Protein AF-0000000074026585 (afdb_homodimer)

Sequence (296 aa):
MNKEIPDIHDLLQDLSWYFGNQGFDGECCEDLSLVEYMTLKKAYDIQNITIQELGISLNITKSGISKIIDRLEKKLYVSRHQSSSDGRVCCVLPTEKGNNAILKISNRYSEYLQEILGAVDEESLQNIKDTLELLFKAIQDKGFIKSNMNKEIPDIHDLLQDLSWYFGNQGFDGECCEDLSLVEYMTLKKAYDIQNITIQELGISLNITKSGISKIIDRLEKKLYVSRHQSSSDGRVCCVLPTEKGNNAILKISNRYSEYLQEILGAVDEESLQNIKDTLELLFKAIQDKGFIKSN

Secondary structure (DSSP, 8-state):
--TTHHHHHHHHHHHHIIIIITTTSSGGGTT--HHHHHHHHHHHHSTT-BHHHHHHHHT--HHHHHHHHHHHHHTTSEEEEE-TTT-SEEEEEE-HHHHHHHHHHHHHHHHHHHHHHTTS-HHHHHHHHHHHHHHHHHHHHH-S----/--TTHHHHHHHHHHHHIIIIITTTSSGGGTT--HHHHHHHHHHHHSTT-BHHHHHHHHT--HHHHHHHHHHHHHTTSEEEEE-TTT-SEEEEEE-HHHHHHHHHHHHHHHHHHHHHHTTS-HHHHHHHHHHHHHHHHHHHHH-S----

Foldseek 3Di:
DPPCVVVVVVVVVVVCVVPQQVCQVDDLQPPDHRLLLLLLVVQVVDPFAFLVNSCQVVVHDSVGSVVSVVVCVVVQQWDFDQPPVPRHSTGIHGDPNNVVRNVSSVVVVVVVVCVVCVPPDPVVVVVVVVVVVVVVVVDVVVDDPDPD/DPPCVVVVVVVVVVVCVVPQQVCQVDPLQPPDHSLLLLLLVVQVVDPFAFLVNSCQVVVHDSVGSVVSVVVCVVVQQWDFDQDPVPRHSTGIHGDPNNVVRNVSSVVVVVVVVCVVCVVPDPVVVVVVVVVVVVVVVVDVVVDDPDPD

InterPro domains:
  IPR000835 MarR-type HTH domain [PF01047] (32-89)
  IPR000835 MarR-type HTH domain [PR00598] (49-65)
  IPR000835 MarR-type HTH domain [PR00598] (66-81)
  IPR000835 MarR-type HTH domain [PR00598] (85-101)
  IPR000835 MarR-type HTH domain [PR00598] (115-135)
  IPR000835 MarR-type HTH domain [PS50995] (1-137)
  IPR000835 MarR-type HTH domain [SM00347] (29-125)
  IPR036388 Winged helix-like DNA-binding domain superfamily [G3DSA:1.10.10.10] (10-146)
  IPR036390 Winged helix DNA-binding domain superfamily [SSF46785] (31-141)

Structure (mmCIF, N/CA/C/O backbone):
data_AF-0000000074026585-model_v1
#
loop_
_entity.id
_entity.type
_entity.pdbx_description
1 polymer 'Transcriptional regulator, MarR family'
#
loop_
_atom_site.group_PDB
_atom_site.id
_atom_site.type_symbol
_atom_site.label_atom_id
_atom_site.label_alt_id
_atom_site.label_comp_id
_atom_site.label_asym_id
_atom_site.lab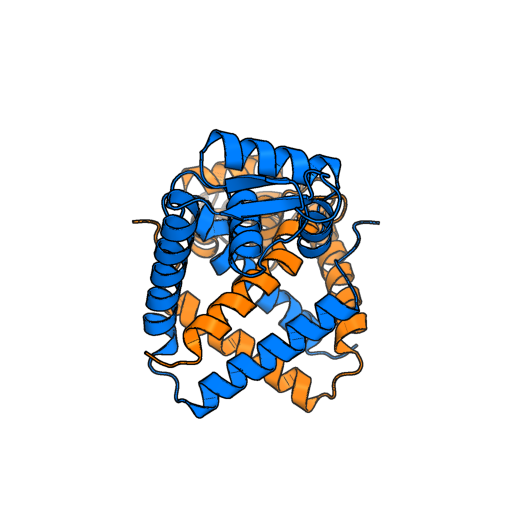el_entity_id
_atom_site.label_seq_id
_atom_site.pdbx_PDB_ins_code
_atom_site.Cartn_x
_atom_site.Cartn_y
_atom_site.Cartn_z
_atom_site.occupancy
_atom_site.B_iso_or_equiv
_atom_site.auth_seq_id
_atom_site.auth_comp_id
_atom_site.auth_asym_id
_atom_site.auth_atom_id
_atom_site.pdbx_PDB_model_num
ATOM 1 N N . MET A 1 1 ? -19.953 15.25 -5.188 1 57.69 1 MET A N 1
ATOM 2 C CA . MET A 1 1 ? -18.859 14.367 -4.785 1 57.69 1 MET A CA 1
ATOM 3 C C . MET A 1 1 ? -19.188 13.648 -3.48 1 57.69 1 MET A C 1
ATOM 5 O O . MET A 1 1 ? -19.703 14.266 -2.539 1 57.69 1 MET A O 1
ATOM 9 N N . ASN A 1 2 ? -19.328 12.344 -3.578 1 72.31 2 ASN A N 1
ATOM 10 C CA . ASN A 1 2 ? -19.719 11.586 -2.389 1 72.31 2 ASN A CA 1
ATOM 11 C C . ASN A 1 2 ? -18.766 11.875 -1.222 1 72.31 2 ASN A C 1
ATOM 13 O O . ASN A 1 2 ? -17.547 11.828 -1.38 1 72.31 2 ASN A O 1
ATOM 17 N N . LYS A 1 3 ? -19.344 12.422 -0.207 1 77.5 3 LYS A N 1
ATOM 18 C CA . LYS A 1 3 ? -18.641 12.961 0.957 1 77.5 3 LYS A CA 1
ATOM 19 C C . LYS A 1 3 ? -17.734 11.906 1.591 1 77.5 3 LYS A C 1
ATOM 21 O O . LYS A 1 3 ? -16.828 12.242 2.359 1 77.5 3 LYS A O 1
ATOM 26 N N . GLU A 1 4 ? -17.984 10.68 1.22 1 84.5 4 GLU A N 1
ATOM 27 C CA . GLU A 1 4 ? -17.234 9.602 1.862 1 84.5 4 GLU A CA 1
ATOM 28 C C . GLU A 1 4 ? -15.938 9.305 1.109 1 84.5 4 GLU A C 1
ATOM 30 O O . GLU A 1 4 ? -15.047 8.641 1.64 1 84.5 4 GLU A O 1
ATOM 35 N N . ILE A 1 5 ? -15.867 9.883 -0.024 1 85.5 5 ILE A N 1
ATOM 36 C CA . ILE A 1 5 ? -14.805 9.477 -0.93 1 85.5 5 ILE A CA 1
ATOM 37 C C . ILE A 1 5 ? -13.453 9.938 -0.378 1 85.5 5 ILE A C 1
ATOM 39 O O . ILE A 1 5 ? -12.5 9.156 -0.315 1 85.5 5 ILE A O 1
ATOM 43 N N . PRO A 1 6 ? -13.398 11.203 0.136 1 82.31 6 PRO A N 1
ATOM 44 C CA . PRO A 1 6 ? -12.102 11.617 0.691 1 82.31 6 PRO A CA 1
ATOM 45 C C . PRO A 1 6 ? -11.695 10.789 1.905 1 82.31 6 PRO A C 1
ATOM 47 O O . PRO A 1 6 ? -10.508 10.484 2.078 1 82.31 6 PRO A O 1
ATOM 50 N N . ASP A 1 7 ? -12.594 10.43 2.625 1 85.75 7 ASP A N 1
ATOM 51 C CA . ASP A 1 7 ? -12.305 9.594 3.789 1 85.75 7 ASP A CA 1
ATOM 52 C C . ASP A 1 7 ? -11.828 8.203 3.365 1 85.75 7 ASP A C 1
ATOM 54 O O . ASP A 1 7 ? -10.906 7.652 3.965 1 85.75 7 ASP A O 1
ATOM 58 N N . ILE A 1 8 ? -12.492 7.668 2.375 1 85.69 8 ILE A N 1
ATOM 59 C CA . ILE A 1 8 ? -12.117 6.359 1.855 1 85.69 8 ILE A CA 1
ATOM 60 C C . ILE A 1 8 ? -10.695 6.406 1.298 1 85.69 8 ILE A C 1
ATOM 62 O O . ILE A 1 8 ? -9.891 5.508 1.552 1 85.69 8 ILE A O 1
ATOM 66 N N . HIS A 1 9 ? -10.438 7.461 0.651 1 82.31 9 HIS A N 1
ATOM 67 C CA . HIS A 1 9 ? -9.102 7.648 0.11 1 82.31 9 HIS A CA 1
ATOM 68 C C . HIS A 1 9 ? -8.055 7.68 1.221 1 82.31 9 HIS A C 1
ATOM 70 O O . HIS A 1 9 ? -7.031 6.996 1.136 1 82.31 9 HIS A O 1
ATOM 76 N N . ASP A 1 10 ? -8.367 8.445 2.242 1 84.31 10 ASP A N 1
ATOM 77 C CA . ASP A 1 10 ? -7.43 8.578 3.354 1 84.31 10 ASP A CA 1
ATOM 78 C C . ASP A 1 10 ? -7.191 7.234 4.039 1 84.31 10 ASP A C 1
ATOM 80 O O . ASP A 1 10 ? -6.055 6.887 4.367 1 84.31 10 ASP A O 1
ATOM 84 N N . LEU A 1 11 ? -8.211 6.492 4.172 1 84.12 11 LEU A N 1
ATOM 85 C CA . LEU A 1 11 ? -8.125 5.191 4.824 1 84.12 11 LEU A CA 1
ATOM 86 C C . LEU A 1 11 ? -7.336 4.203 3.969 1 84.12 11 LEU A C 1
ATOM 88 O O . LEU A 1 11 ? -6.531 3.43 4.488 1 84.12 11 LEU A O 1
ATOM 92 N N . LEU A 1 12 ? -7.559 4.234 2.727 1 83.62 12 LEU A N 1
ATOM 93 C CA . LEU A 1 12 ? -6.828 3.363 1.813 1 83.62 12 LEU A CA 1
ATOM 94 C C . LEU A 1 12 ? -5.34 3.691 1.825 1 83.62 12 LEU A C 1
ATOM 96 O O . LEU A 1 12 ? -4.5 2.787 1.821 1 83.62 12 LEU A O 1
ATOM 100 N N . GLN A 1 13 ? -5.027 4.906 1.84 1 81.94 13 GLN A N 1
ATOM 101 C CA . GLN A 1 13 ? -3.633 5.328 1.884 1 81.94 13 GLN A CA 1
ATOM 102 C C . GLN A 1 13 ? -2.961 4.879 3.178 1 81.94 13 GLN A C 1
ATOM 104 O O . GLN A 1 13 ? -1.843 4.359 3.158 1 81.94 13 GLN A O 1
ATOM 109 N N . ASP A 1 14 ? -3.668 5.105 4.266 1 82.31 14 ASP A N 1
ATOM 110 C CA . ASP A 1 14 ? -3.137 4.699 5.566 1 82.31 14 ASP A CA 1
ATOM 111 C C . ASP A 1 14 ? -2.928 3.188 5.625 1 82.31 14 ASP A C 1
ATOM 113 O O . ASP A 1 14 ? -1.877 2.717 6.066 1 82.31 14 ASP A O 1
ATOM 117 N N . LEU A 1 15 ? -3.914 2.445 5.137 1 81.81 15 LEU A N 1
ATOM 118 C CA . LEU A 1 15 ? -3.822 0.99 5.141 1 81.81 15 LEU A CA 1
ATOM 119 C C . LEU A 1 15 ? -2.689 0.513 4.238 1 81.81 15 LEU A C 1
ATOM 121 O O . LEU A 1 15 ? -1.952 -0.409 4.59 1 81.81 15 LEU A O 1
ATOM 125 N N . SER A 1 16 ? -2.58 1.139 3.078 1 80.06 16 SER A N 1
ATOM 126 C CA . SER A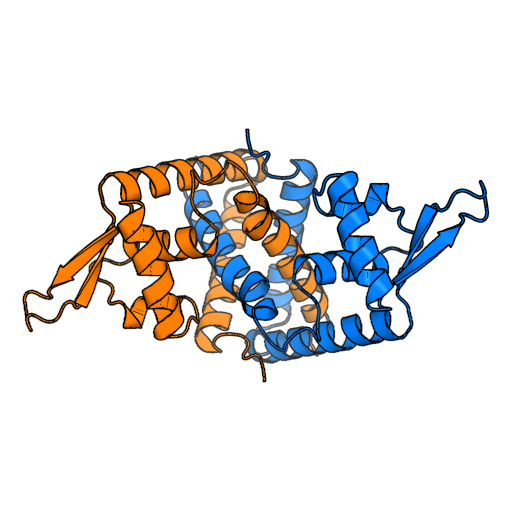 1 16 ? -1.518 0.779 2.145 1 80.06 16 SER A CA 1
ATOM 127 C C . SER A 1 16 ? -0.141 1.006 2.76 1 80.06 16 SER A C 1
ATOM 129 O O . SER A 1 16 ? 0.782 0.219 2.535 1 80.06 16 SER A O 1
ATOM 131 N N . TRP A 1 17 ? -0.007 2.051 3.453 1 78.44 17 TRP A N 1
ATOM 132 C CA . TRP A 1 17 ? 1.251 2.35 4.129 1 78.44 17 TRP A CA 1
ATOM 133 C C . TRP A 1 17 ? 1.579 1.28 5.164 1 78.44 17 TRP A C 1
ATOM 135 O O . TRP A 1 17 ? 2.697 0.76 5.195 1 78.44 17 TRP A O 1
ATOM 145 N N . TYR A 1 18 ? 0.658 0.861 5.883 1 73.88 18 TYR A N 1
ATOM 146 C CA . TYR A 1 18 ? 0.875 -0.086 6.969 1 73.88 18 TYR A CA 1
ATOM 147 C C . TYR A 1 18 ? 1.135 -1.487 6.43 1 73.88 18 TYR A C 1
ATOM 149 O O . TYR A 1 18 ? 1.942 -2.234 6.984 1 73.88 18 TYR A O 1
ATOM 157 N N . PHE A 1 19 ? 0.477 -1.902 5.414 1 67.44 19 PHE A N 1
ATOM 158 C CA . PHE A 1 19 ? 0.567 -3.262 4.898 1 67.44 19 PHE A CA 1
ATOM 159 C C . PHE A 1 19 ? 1.616 -3.355 3.797 1 67.44 19 PHE A C 1
ATOM 161 O O . PHE A 1 19 ? 2.203 -4.418 3.578 1 67.44 19 PHE A O 1
ATOM 168 N N . GLY A 1 20 ? 1.751 -2.385 3.061 1 61.81 20 GLY A N 1
ATOM 169 C CA . GLY A 1 20 ? 2.572 -2.486 1.864 1 61.81 20 GLY A CA 1
ATOM 170 C C . GLY A 1 20 ? 4.02 -2.1 2.1 1 61.81 20 GLY A C 1
ATOM 171 O O . GLY A 1 20 ? 4.93 -2.889 1.838 1 61.81 20 GLY A O 1
ATOM 172 N N . ASN A 1 21 ? 4.23 -0.988 2.434 1 60.16 21 ASN A N 1
ATOM 173 C CA . ASN A 1 21 ? 5.566 -0.401 2.4 1 60.16 21 ASN A CA 1
ATOM 174 C C . ASN A 1 21 ? 6.391 -0.812 3.615 1 60.16 21 ASN A C 1
ATOM 176 O O . ASN A 1 21 ? 7.574 -1.135 3.488 1 60.16 21 ASN A O 1
ATOM 180 N N . GLN A 1 22 ? 5.75 -0.843 4.699 1 57.5 22 GLN A N 1
ATOM 181 C CA . GLN A 1 22 ? 6.492 -1.04 5.938 1 57.5 22 GLN A CA 1
ATOM 182 C C . GLN A 1 22 ? 6.902 -2.502 6.109 1 57.5 22 GLN A C 1
ATOM 184 O O . GLN A 1 22 ? 7.906 -2.799 6.754 1 57.5 22 GLN A O 1
ATOM 189 N N . GLY A 1 23 ? 6.035 -3.279 5.598 1 53.88 23 GLY A N 1
ATOM 190 C CA . GLY A 1 23 ? 6.359 -4.691 5.738 1 53.88 23 GLY A CA 1
ATOM 191 C C . GLY A 1 23 ? 7.559 -5.113 4.906 1 53.88 23 GLY A C 1
ATOM 192 O O . GLY A 1 23 ? 8.117 -6.188 5.117 1 53.88 23 GLY A O 1
ATOM 193 N N . PHE A 1 24 ? 7.91 -4.246 3.975 1 53.75 24 PHE A N 1
ATOM 194 C CA . PHE A 1 24 ? 9.023 -4.633 3.111 1 53.75 24 PHE A CA 1
ATOM 195 C C . PHE A 1 24 ? 10.266 -3.805 3.424 1 53.75 24 PHE A C 1
ATOM 197 O O . PHE A 1 24 ? 11.312 -3.994 2.807 1 53.75 24 PHE A O 1
ATOM 204 N N . ASP A 1 25 ? 10.055 -2.793 4.242 1 48.47 25 ASP A N 1
ATOM 205 C CA . ASP A 1 25 ? 11.195 -1.994 4.672 1 48.47 25 ASP A CA 1
ATOM 206 C C . ASP A 1 25 ? 12.039 -2.744 5.703 1 48.47 25 ASP A C 1
ATOM 208 O O . ASP A 1 25 ? 13 -2.197 6.246 1 48.47 25 ASP A O 1
ATOM 212 N N . GLY A 1 26 ? 11.898 -4.027 5.641 1 43.25 26 GLY A N 1
ATOM 213 C CA . GLY A 1 26 ? 12.68 -4.855 6.543 1 43.25 26 GLY A CA 1
ATOM 214 C C . GLY A 1 26 ? 12.672 -6.324 6.164 1 43.25 26 GLY A C 1
ATOM 215 O O . GLY A 1 26 ? 12.305 -6.68 5.043 1 43.25 26 GLY A O 1
ATOM 216 N N . GLU A 1 27 ? 13.125 -7.16 7.309 1 45.03 27 GLU A N 1
ATOM 217 C CA . GLU A 1 27 ? 13.344 -8.602 7.328 1 45.03 27 GLU A CA 1
ATOM 218 C C . GLU A 1 27 ? 12.094 -9.359 6.887 1 45.03 27 GLU A C 1
ATOM 220 O O . GLU A 1 27 ? 12.062 -10.594 6.918 1 45.03 27 GLU A O 1
ATOM 225 N N . CYS A 1 28 ? 11.086 -8.727 6.711 1 48.31 28 CYS A N 1
ATOM 226 C CA . CYS A 1 28 ? 9.906 -9.562 6.551 1 48.31 28 CYS A CA 1
ATOM 227 C C . CYS A 1 28 ? 10.031 -10.453 5.32 1 48.31 28 CYS A C 1
ATOM 229 O O . CYS A 1 28 ? 9.523 -11.578 5.301 1 48.31 28 CYS A O 1
ATOM 231 N N . CYS A 1 29 ? 10.828 -9.938 4.387 1 60.44 29 CYS A N 1
ATOM 232 C CA . CYS A 1 29 ? 10.547 -10.656 3.148 1 60.44 29 CYS A CA 1
ATOM 233 C C . CYS A 1 29 ? 11.836 -11.172 2.516 1 60.44 29 CYS A C 1
ATOM 235 O O . CYS A 1 29 ? 12.062 -10.992 1.316 1 60.44 29 CYS A O 1
ATOM 237 N N . GLU A 1 30 ? 12.586 -11.797 3.449 1 69.62 30 GLU A N 1
ATOM 238 C CA . GLU A 1 30 ? 13.82 -12.375 2.932 1 69.62 30 GLU A CA 1
ATOM 239 C C . GLU A 1 30 ? 14.703 -11.305 2.295 1 69.62 30 GLU A C 1
ATOM 241 O O . GLU A 1 30 ? 15.078 -10.328 2.949 1 69.62 30 GLU A O 1
ATOM 246 N N . ASP A 1 31 ? 15.117 -11.422 1.21 1 83.12 31 ASP A N 1
ATOM 247 C CA . ASP A 1 31 ? 15.938 -10.453 0.487 1 83.12 31 ASP A CA 1
ATOM 248 C C . ASP A 1 31 ? 15.156 -9.844 -0.681 1 83.12 31 ASP A C 1
ATOM 250 O O . ASP A 1 31 ? 15.758 -9.43 -1.677 1 83.12 31 ASP A O 1
ATOM 254 N N . LEU A 1 32 ? 13.828 -9.82 -0.472 1 87.44 32 LEU A N 1
ATOM 255 C CA . LEU A 1 32 ? 12.969 -9.32 -1.543 1 87.44 32 LEU A CA 1
ATOM 256 C C . LEU A 1 32 ? 12.5 -7.898 -1.244 1 87.44 32 LEU A C 1
ATOM 258 O O . LEU A 1 32 ? 12.117 -7.594 -0.112 1 87.44 32 LEU A O 1
ATOM 262 N N . SER A 1 33 ? 12.562 -7.039 -2.264 1 81.69 33 SER A N 1
ATOM 263 C CA . SER A 1 33 ? 11.844 -5.773 -2.195 1 81.69 33 SER A CA 1
ATOM 264 C C . SER A 1 33 ? 10.352 -5.969 -2.432 1 81.69 33 SER A C 1
ATOM 266 O O . SER A 1 33 ? 9.922 -7.047 -2.85 1 81.69 33 SER A O 1
ATOM 268 N N . LEU A 1 34 ? 9.594 -4.953 -2.197 1 81.81 34 LEU A N 1
ATOM 269 C CA . LEU A 1 34 ? 8.148 -5.066 -2.355 1 81.81 34 LEU A CA 1
ATOM 270 C C . LEU A 1 34 ? 7.781 -5.441 -3.789 1 81.81 34 LEU A C 1
ATOM 272 O O . LEU A 1 34 ? 6.934 -6.305 -4.012 1 81.81 34 LEU A O 1
ATOM 276 N N . VAL A 1 35 ? 8.414 -4.754 -4.762 1 84.56 35 VAL A N 1
ATOM 277 C CA . VAL A 1 35 ? 8.086 -4.996 -6.164 1 84.56 35 VAL A CA 1
ATOM 278 C C . VAL A 1 35 ? 8.492 -6.418 -6.551 1 84.56 35 VAL A C 1
ATOM 280 O O . VAL A 1 35 ? 7.805 -7.07 -7.344 1 84.56 35 VAL A O 1
ATOM 283 N N . GLU A 1 36 ? 9.586 -6.82 -6.051 1 89.5 36 GLU A N 1
ATOM 284 C CA . GLU A 1 36 ? 10.016 -8.195 -6.285 1 89.5 36 GLU A CA 1
ATOM 285 C C . GLU A 1 36 ? 9.031 -9.188 -5.676 1 89.5 36 GLU A C 1
ATOM 287 O O . GLU A 1 36 ? 8.672 -10.188 -6.305 1 89.5 36 GLU A O 1
ATOM 292 N N . TYR A 1 37 ? 8.609 -8.898 -4.512 1 88.75 37 TYR A N 1
ATOM 293 C CA . TYR A 1 37 ? 7.648 -9.766 -3.844 1 88.75 37 TYR A CA 1
ATOM 294 C C . TYR A 1 37 ? 6.328 -9.805 -4.609 1 88.75 37 TYR A C 1
ATOM 296 O O . TYR A 1 37 ? 5.766 -10.883 -4.832 1 88.75 37 TYR A O 1
ATOM 304 N N . MET A 1 38 ? 5.836 -8.688 -4.965 1 89 38 MET A N 1
ATOM 305 C CA . MET A 1 38 ? 4.57 -8.633 -5.688 1 89 38 MET A CA 1
ATOM 306 C C . MET A 1 38 ? 4.668 -9.383 -7.012 1 89 38 MET A C 1
ATOM 308 O O . MET A 1 38 ? 3.713 -10.047 -7.422 1 89 38 MET A O 1
ATOM 312 N N . THR A 1 39 ? 5.797 -9.234 -7.664 1 92.44 39 THR A N 1
ATOM 313 C CA . THR A 1 39 ? 6.023 -9.953 -8.914 1 92.44 39 THR A CA 1
ATOM 314 C C . THR A 1 39 ? 6.027 -11.461 -8.672 1 92.44 39 THR A C 1
ATOM 316 O O . THR A 1 39 ? 5.367 -12.211 -9.398 1 92.44 39 THR A O 1
ATOM 319 N N . LEU A 1 40 ? 6.727 -11.859 -7.691 1 94.06 40 LEU A N 1
ATOM 320 C CA . LEU A 1 40 ? 6.801 -13.266 -7.328 1 94.06 40 LEU A CA 1
ATOM 321 C C . LEU A 1 40 ? 5.422 -13.812 -6.969 1 94.06 40 LEU A C 1
ATOM 323 O O . LEU A 1 40 ? 5.059 -14.914 -7.375 1 94.06 40 LEU A O 1
ATOM 327 N N . LYS A 1 41 ? 4.738 -13.078 -6.242 1 92.12 41 LYS A N 1
ATOM 328 C CA . LYS A 1 41 ? 3.4 -13.477 -5.816 1 92.12 41 LYS A CA 1
ATOM 329 C C . LYS A 1 41 ? 2.479 -13.68 -7.016 1 92.12 41 LYS A C 1
ATOM 331 O O . LYS A 1 41 ? 1.705 -14.633 -7.059 1 92.12 41 LYS A O 1
ATOM 336 N N . LYS A 1 42 ? 2.555 -12.758 -7.938 1 93.19 42 LYS A N 1
ATOM 337 C CA . LYS A 1 42 ? 1.736 -12.891 -9.141 1 93.19 42 LYS A CA 1
ATOM 338 C C . LYS A 1 42 ? 2.1 -14.156 -9.914 1 93.19 42 LYS A C 1
ATOM 340 O O . LYS A 1 42 ? 1.22 -14.875 -10.391 1 93.19 42 LYS A O 1
ATOM 345 N N . ALA A 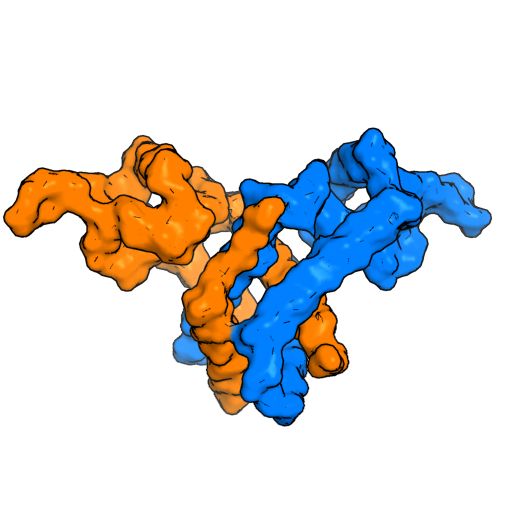1 43 ? 3.359 -14.375 -10 1 95 43 ALA A N 1
ATOM 346 C CA . ALA A 1 43 ? 3.828 -15.578 -10.672 1 95 43 ALA A CA 1
ATOM 347 C C . ALA A 1 43 ? 3.352 -16.828 -9.945 1 95 43 ALA A C 1
ATOM 349 O O . ALA A 1 43 ? 3.084 -17.859 -10.578 1 95 43 ALA A O 1
ATOM 350 N N . TYR A 1 44 ? 3.32 -16.719 -8.648 1 94.12 44 TYR A N 1
ATOM 351 C CA . TYR A 1 44 ? 2.857 -17.828 -7.805 1 94.12 44 TYR A CA 1
ATOM 352 C C . TYR A 1 44 ? 1.36 -18.047 -7.98 1 94.12 44 TYR A C 1
ATOM 354 O O . TYR A 1 44 ? 0.911 -19.203 -8.094 1 94.12 44 TYR A O 1
ATOM 362 N N . ASP A 1 45 ? 0.602 -17.062 -8.102 1 92.19 45 ASP A N 1
ATOM 363 C CA . ASP A 1 45 ? -0.856 -17.109 -8.125 1 92.19 45 ASP A CA 1
ATOM 364 C C . ASP A 1 45 ? -1.363 -17.547 -9.5 1 92.19 45 ASP A C 1
ATOM 366 O O . ASP A 1 45 ? -2.422 -18.172 -9.609 1 92.19 45 ASP A O 1
ATOM 370 N N . ILE A 1 46 ? -0.629 -17.141 -10.523 1 89.69 46 ILE A N 1
ATOM 371 C CA . ILE A 1 46 ? -1.075 -17.391 -11.891 1 89.69 46 ILE A CA 1
ATOM 372 C C . ILE A 1 46 ? -0.061 -18.281 -12.609 1 89.69 46 ILE A C 1
ATOM 374 O O . ILE A 1 46 ? 1.022 -17.828 -12.977 1 89.69 46 ILE A O 1
ATOM 378 N N . GLN A 1 47 ? -0.499 -19.406 -12.852 1 86.94 47 GLN A N 1
ATOM 379 C CA . GLN A 1 47 ? 0.385 -20.359 -13.508 1 86.94 47 GLN A CA 1
ATOM 380 C C . GLN A 1 47 ? 0.677 -19.953 -14.945 1 86.94 47 GLN A C 1
ATOM 382 O O . GLN A 1 47 ? -0.226 -19.516 -15.672 1 86.94 47 GLN A O 1
ATOM 387 N N . ASN A 1 48 ? 1.938 -20.016 -15.336 1 86.81 48 ASN A N 1
ATOM 388 C CA . ASN A 1 48 ? 2.416 -19.766 -16.688 1 86.81 48 ASN A CA 1
ATOM 389 C C . ASN A 1 48 ? 2.156 -18.328 -17.125 1 86.81 48 ASN A C 1
ATOM 391 O O . ASN A 1 48 ? 1.872 -18.062 -18.297 1 86.81 48 ASN A O 1
ATOM 395 N N . ILE A 1 49 ? 2.17 -17.469 -16.172 1 91.38 49 ILE A N 1
ATOM 396 C CA . ILE A 1 49 ? 1.999 -16.062 -16.516 1 91.38 49 ILE A CA 1
ATOM 397 C C . ILE A 1 49 ? 3.191 -15.594 -17.344 1 91.38 49 ILE A C 1
ATOM 399 O O . ILE A 1 49 ? 4.34 -15.93 -17.047 1 91.38 49 ILE A O 1
ATOM 403 N N . THR A 1 50 ? 2.85 -14.867 -18.422 1 90.56 50 THR A N 1
ATOM 404 C CA . THR A 1 50 ? 3.92 -14.344 -19.266 1 90.56 50 THR A CA 1
ATOM 405 C C . THR A 1 50 ? 4.52 -13.078 -18.641 1 90.56 50 THR A C 1
ATOM 407 O O . THR A 1 50 ? 3.91 -12.453 -17.781 1 90.56 50 THR A O 1
ATOM 410 N N . ILE A 1 51 ? 5.707 -12.781 -19.156 1 91 51 ILE A N 1
ATOM 411 C CA . ILE A 1 51 ? 6.383 -11.57 -18.703 1 91 51 ILE A CA 1
ATOM 412 C C . ILE A 1 51 ? 5.508 -10.352 -19 1 91 51 ILE A C 1
ATOM 414 O O . ILE A 1 51 ? 5.367 -9.461 -18.156 1 91 51 ILE A O 1
ATOM 418 N N . GLN A 1 52 ? 4.895 -10.406 -20.094 1 89.81 52 GLN A N 1
ATOM 419 C CA . GLN A 1 52 ? 4.027 -9.305 -20.5 1 89.81 52 GLN A CA 1
ATOM 420 C C . GLN A 1 52 ? 2.824 -9.188 -19.562 1 89.81 52 GLN A C 1
ATOM 422 O O . GLN A 1 52 ? 2.48 -8.086 -19.125 1 89.81 52 GLN A O 1
ATOM 427 N N . GLU A 1 53 ? 2.197 -10.266 -19.281 1 90.69 53 GLU A N 1
ATOM 428 C CA . GLU A 1 53 ? 1.038 -10.281 -18.391 1 90.69 53 GLU A CA 1
ATOM 429 C C . GLU A 1 53 ? 1.414 -9.828 -16.984 1 90.69 53 GLU A C 1
ATOM 431 O O . GLU A 1 53 ? 0.627 -9.164 -16.312 1 90.69 53 GLU A O 1
ATOM 436 N N . LEU A 1 54 ? 2.588 -10.172 -16.562 1 92.75 54 LEU A N 1
ATOM 437 C CA . LEU A 1 54 ? 3.084 -9.75 -15.266 1 92.75 54 LEU A CA 1
ATOM 438 C C . LEU A 1 54 ? 3.205 -8.227 -15.195 1 92.75 54 LEU A C 1
ATOM 440 O O . LEU A 1 54 ? 2.756 -7.609 -14.234 1 92.75 54 LEU A O 1
ATOM 444 N N . GLY A 1 55 ? 3.805 -7.699 -16.219 1 90.25 55 GLY A N 1
ATOM 445 C CA . GLY A 1 55 ? 3.93 -6.25 -16.297 1 90.25 55 GLY A CA 1
ATOM 446 C C . GLY A 1 55 ? 2.592 -5.535 -16.281 1 90.25 55 GLY A C 1
ATOM 447 O O . GLY A 1 55 ? 2.414 -4.57 -15.531 1 90.25 55 GLY A O 1
ATOM 448 N N . ILE A 1 56 ? 1.607 -6.062 -17.031 1 85.62 56 ILE A N 1
ATOM 449 C CA . ILE A 1 56 ? 0.273 -5.477 -17.109 1 85.62 56 ILE A CA 1
ATOM 450 C C . ILE A 1 56 ? -0.419 -5.566 -15.758 1 85.62 56 ILE A C 1
ATOM 452 O O . ILE A 1 56 ? -1 -4.59 -15.281 1 85.62 56 ILE A O 1
ATOM 456 N N . SER A 1 57 ? -0.281 -6.699 -15.102 1 85.5 57 SER A N 1
ATOM 457 C CA . SER A 1 57 ? -0.961 -6.941 -13.836 1 85.5 57 SER A CA 1
ATOM 458 C C . SER A 1 57 ? -0.438 -6.02 -12.742 1 85.5 57 SER A C 1
ATOM 460 O O . SER A 1 57 ? -1.175 -5.664 -11.812 1 85.5 57 SER A O 1
ATOM 462 N N . LEU A 1 58 ? 0.82 -5.566 -12.836 1 86.25 58 LEU A N 1
ATOM 463 C CA . LEU A 1 58 ? 1.441 -4.777 -11.781 1 86.25 58 LEU A CA 1
ATOM 464 C C . LEU A 1 58 ? 1.647 -3.334 -12.234 1 86.25 58 LEU A C 1
ATOM 466 O O . LEU A 1 58 ? 2.242 -2.531 -11.508 1 86.25 58 LEU A O 1
ATOM 470 N N . ASN A 1 59 ? 1.199 -3.033 -13.383 1 82.81 59 ASN A N 1
ATOM 471 C CA . ASN A 1 59 ? 1.356 -1.699 -13.953 1 82.81 59 ASN A CA 1
ATOM 472 C C . ASN A 1 59 ? 2.824 -1.284 -14.008 1 82.81 59 ASN A C 1
ATOM 474 O O . ASN A 1 59 ? 3.186 -0.198 -13.555 1 82.81 59 ASN A O 1
ATOM 478 N N . ILE A 1 60 ? 3.578 -2.225 -14.562 1 84.5 60 ILE A N 1
ATOM 479 C CA . ILE A 1 60 ? 5.008 -2.016 -14.773 1 84.5 60 ILE A CA 1
ATOM 480 C C . ILE A 1 60 ? 5.34 -2.152 -16.25 1 84.5 60 ILE A C 1
ATOM 482 O O . ILE A 1 60 ? 4.789 -3.014 -16.938 1 84.5 60 ILE A O 1
ATOM 486 N N . THR A 1 61 ? 6.188 -1.345 -16.719 1 87.19 61 THR A N 1
ATOM 487 C CA . THR A 1 61 ? 6.57 -1.371 -18.125 1 87.19 61 THR A CA 1
ATOM 488 C C . THR A 1 61 ? 7.273 -2.682 -18.469 1 87.19 61 THR A C 1
ATOM 490 O O . THR A 1 61 ? 7.758 -3.385 -17.578 1 87.19 61 THR A O 1
ATOM 493 N N . LYS A 1 62 ? 7.277 -2.941 -19.719 1 89.94 62 LYS A N 1
ATOM 494 C CA . LYS A 1 62 ? 7.93 -4.152 -20.203 1 89.94 62 LYS A CA 1
ATOM 495 C C . LYS A 1 62 ? 9.391 -4.195 -19.766 1 89.94 62 LYS A C 1
ATOM 497 O O . LYS A 1 62 ? 9.875 -5.227 -19.297 1 89.94 62 LYS A O 1
ATOM 502 N N . SER A 1 63 ? 10.031 -3.057 -19.984 1 92.19 63 SER A N 1
ATOM 503 C CA . SER A 1 63 ? 11.438 -2.986 -19.609 1 92.19 63 SER A CA 1
ATOM 504 C C . SER A 1 63 ? 11.617 -3.15 -18.109 1 92.19 63 SER A C 1
ATOM 506 O O . SER A 1 63 ? 12.547 -3.83 -17.656 1 92.19 63 SER A O 1
ATOM 508 N N . GLY A 1 64 ? 10.742 -2.615 -17.312 1 93 64 GLY A N 1
ATOM 509 C CA . GLY A 1 64 ? 10.82 -2.689 -15.867 1 93 64 GLY A CA 1
ATOM 510 C C . GLY A 1 64 ? 10.586 -4.086 -15.328 1 93 64 GLY A C 1
ATOM 511 O O . GLY A 1 64 ? 11.32 -4.551 -14.453 1 93 64 GLY A O 1
ATOM 512 N N . ILE A 1 65 ? 9.609 -4.633 -15.883 1 93.56 65 ILE A N 1
ATOM 513 C CA . ILE A 1 65 ? 9.25 -5.949 -15.375 1 93.56 65 ILE A CA 1
ATOM 514 C C . ILE A 1 65 ? 10.344 -6.957 -15.719 1 93.56 65 ILE A C 1
ATOM 516 O O . ILE A 1 65 ? 10.633 -7.863 -14.938 1 93.56 65 ILE A O 1
ATOM 520 N N . SER A 1 66 ? 10.922 -6.824 -16.875 1 93.44 66 SER A N 1
ATOM 521 C CA . SER A 1 66 ? 12.016 -7.707 -17.25 1 93.44 66 SER A CA 1
ATOM 522 C C . SER A 1 66 ? 13.188 -7.59 -16.281 1 93.44 66 SER A C 1
ATOM 524 O O . SER A 1 66 ? 13.773 -8.602 -15.891 1 93.44 66 SER A O 1
ATOM 526 N N . LYS A 1 67 ? 13.469 -6.379 -15.914 1 95.62 67 LYS A N 1
ATOM 527 C CA . LYS A 1 67 ? 14.555 -6.145 -14.969 1 95.62 67 LYS A CA 1
ATOM 528 C C . LYS A 1 67 ? 14.25 -6.766 -13.609 1 95.62 67 LYS A C 1
ATOM 530 O O . LYS A 1 67 ? 15.141 -7.324 -12.961 1 95.62 67 LYS A O 1
ATOM 535 N N . ILE A 1 68 ? 13.078 -6.648 -13.203 1 94.38 68 ILE A N 1
ATOM 536 C CA . ILE A 1 68 ? 12.664 -7.211 -11.922 1 94.38 68 ILE A CA 1
ATOM 537 C C . ILE A 1 68 ? 12.766 -8.734 -11.969 1 94.38 68 ILE A C 1
ATOM 539 O O . ILE A 1 68 ? 13.242 -9.359 -11.016 1 94.38 68 ILE A O 1
ATOM 543 N N . ILE A 1 69 ? 12.367 -9.266 -13.055 1 95.25 69 ILE A N 1
ATOM 544 C CA . ILE A 1 69 ? 12.438 -10.711 -13.211 1 95.25 69 ILE A CA 1
ATOM 545 C C . ILE A 1 69 ? 13.898 -11.164 -13.242 1 95.25 69 ILE A C 1
ATOM 547 O O . ILE A 1 69 ? 14.242 -12.195 -12.664 1 95.25 69 ILE A O 1
ATOM 551 N N . ASP A 1 70 ? 14.711 -10.367 -13.914 1 95.75 70 ASP A N 1
ATOM 552 C CA . ASP A 1 70 ? 16.141 -10.648 -13.914 1 95.75 70 ASP A CA 1
ATOM 553 C C . ASP A 1 70 ? 16.688 -10.742 -12.484 1 95.75 70 ASP A C 1
ATOM 555 O O . ASP A 1 70 ? 17.438 -11.664 -12.156 1 95.75 70 ASP A O 1
ATOM 559 N N . ARG A 1 71 ? 16.281 -9.883 -11.68 1 95.38 71 ARG A N 1
ATOM 560 C CA . ARG A 1 71 ? 16.734 -9.859 -10.289 1 95.38 71 ARG A CA 1
ATOM 561 C C . ARG A 1 71 ? 16.219 -11.07 -9.523 1 95.38 71 ARG A C 1
ATOM 563 O O . ARG A 1 71 ? 16.953 -11.695 -8.758 1 95.38 71 ARG A O 1
ATOM 570 N N . LEU A 1 72 ? 14.992 -11.406 -9.734 1 95.5 72 LEU A N 1
ATOM 571 C CA . LEU A 1 72 ? 14.383 -12.555 -9.07 1 95.5 72 LEU A CA 1
ATOM 572 C C . LEU A 1 72 ? 15.062 -13.852 -9.492 1 95.5 72 LEU A C 1
ATOM 574 O O . LEU A 1 72 ? 15.242 -14.758 -8.68 1 95.5 72 LEU A O 1
ATOM 578 N N . GLU A 1 73 ? 15.383 -13.883 -10.734 1 96.06 73 GLU A N 1
ATOM 579 C CA . GLU A 1 73 ? 16.078 -15.062 -11.242 1 96.06 73 GLU A CA 1
ATOM 580 C C . GLU A 1 73 ? 17.484 -15.172 -10.656 1 96.06 73 GLU A C 1
ATOM 582 O O . GLU A 1 73 ? 17.906 -16.266 -10.258 1 96.06 73 GLU A O 1
ATOM 587 N N . LYS A 1 74 ? 18.141 -14.062 -10.672 1 96.44 74 LYS A N 1
ATOM 588 C CA . LYS A 1 74 ? 19.484 -14.031 -10.094 1 96.44 74 LYS A CA 1
ATOM 589 C C . LYS A 1 74 ? 19.453 -14.461 -8.625 1 96.44 74 LYS A C 1
ATOM 591 O O . LYS A 1 74 ? 20.375 -15.141 -8.156 1 96.44 74 LYS A O 1
ATOM 596 N N . LYS A 1 75 ? 18.375 -14.188 -7.965 1 95.06 75 LYS A N 1
ATOM 597 C CA . LYS A 1 75 ? 18.203 -14.555 -6.559 1 95.06 75 LYS A CA 1
ATOM 598 C C . LYS A 1 75 ? 17.625 -15.953 -6.418 1 95.06 75 LYS A C 1
ATOM 600 O O . LYS A 1 75 ? 17.422 -16.438 -5.301 1 95.06 75 LYS A O 1
ATOM 605 N N . LEU A 1 76 ? 17.234 -16.547 -7.512 1 96.88 76 LEU A N 1
ATOM 606 C CA . LEU A 1 76 ? 16.781 -17.938 -7.602 1 96.88 76 LEU A CA 1
ATOM 607 C C . LEU A 1 76 ? 15.352 -18.078 -7.082 1 96.88 76 LEU A C 1
ATOM 609 O O . LEU A 1 76 ? 14.977 -19.125 -6.555 1 96.88 76 LEU A O 1
ATOM 613 N N . TYR A 1 77 ? 14.578 -17.047 -7.211 1 96.56 77 TYR A N 1
ATOM 614 C CA . TYR A 1 77 ? 13.188 -17.094 -6.77 1 96.56 77 TYR A CA 1
ATOM 615 C C . TYR A 1 77 ? 12.273 -17.547 -7.902 1 96.56 77 TYR A C 1
ATOM 617 O O . TYR A 1 77 ? 11.172 -18.031 -7.66 1 96.56 77 TYR A O 1
ATOM 625 N N . VAL A 1 78 ? 12.766 -17.281 -9.164 1 96.75 78 VAL A N 1
ATOM 626 C CA . VAL A 1 78 ? 11.961 -17.656 -10.312 1 96.75 78 VAL A CA 1
ATOM 627 C C . VAL A 1 78 ? 12.852 -18.266 -11.391 1 96.75 78 VAL A C 1
ATOM 629 O O . VAL A 1 78 ? 14.078 -18.141 -11.336 1 96.75 78 VAL A O 1
ATOM 632 N N . SER A 1 79 ? 12.219 -18.953 -12.344 1 95.19 79 SER A N 1
ATOM 633 C CA . SER A 1 79 ? 12.852 -19.438 -13.562 1 95.19 79 SER A CA 1
ATOM 634 C C . SER A 1 79 ? 11.992 -19.172 -14.789 1 95.19 79 SER A C 1
ATOM 636 O O . SER A 1 79 ? 10.766 -19.297 -14.734 1 95.19 79 SER A O 1
ATOM 638 N N . ARG A 1 80 ? 12.703 -18.734 -15.844 1 91.5 80 ARG A N 1
ATOM 639 C CA . ARG A 1 80 ? 11.992 -18.547 -17.109 1 91.5 80 ARG A CA 1
ATOM 640 C C . ARG A 1 80 ? 11.82 -19.875 -17.844 1 91.5 80 ARG A C 1
ATOM 642 O O . ARG A 1 80 ? 12.703 -20.734 -17.812 1 91.5 80 ARG A O 1
ATOM 649 N N . HIS A 1 81 ? 10.641 -20.016 -18.375 1 85.31 81 HIS A N 1
ATOM 650 C CA . HIS A 1 81 ? 10.375 -21.25 -19.125 1 85.31 81 HIS A CA 1
ATOM 651 C C . HIS A 1 81 ? 9.844 -20.938 -20.516 1 85.31 81 HIS A C 1
ATOM 653 O O . HIS A 1 81 ? 9.18 -19.922 -20.719 1 85.31 81 HIS A O 1
ATOM 659 N N . GLN A 1 82 ? 10.336 -21.672 -21.438 1 75.75 82 GLN A N 1
ATOM 660 C CA . GLN A 1 82 ? 9.875 -21.547 -22.812 1 75.75 82 GLN A CA 1
ATOM 661 C C . GLN A 1 82 ? 8.516 -22.203 -23 1 75.75 82 GLN A C 1
ATOM 663 O O . GLN A 1 82 ? 8.234 -23.25 -22.391 1 75.75 82 GLN A O 1
ATOM 668 N N . SER A 1 83 ? 7.551 -21.344 -23.484 1 65.06 83 SER A N 1
ATOM 669 C CA . SER A 1 83 ? 6.246 -21.922 -23.797 1 65.06 83 SER A CA 1
ATOM 670 C C . SER A 1 83 ? 6.383 -23.141 -24.703 1 65.06 83 SER A C 1
ATOM 672 O O . SER A 1 83 ? 7.234 -23.172 -25.594 1 65.06 83 SER A O 1
ATOM 674 N N . SER A 1 84 ? 5.832 -24.266 -24.172 1 60.38 84 SER A N 1
ATOM 675 C CA . SER A 1 84 ? 5.824 -25.484 -24.969 1 60.38 84 SER A CA 1
ATOM 676 C C . SER A 1 84 ? 5.191 -25.266 -26.328 1 60.38 84 SER A C 1
ATOM 678 O O . SER A 1 84 ? 5.48 -25.984 -27.281 1 60.38 84 SER A O 1
ATOM 680 N N . SER A 1 85 ? 4.305 -24.328 -26.328 1 58.41 85 SER A N 1
ATOM 681 C CA . SER A 1 85 ? 3.506 -24.203 -27.547 1 58.41 85 SER A CA 1
ATOM 682 C C . SER A 1 85 ? 4.273 -23.469 -28.625 1 58.41 85 SER A C 1
ATOM 684 O O . SER A 1 85 ? 4.246 -23.859 -29.797 1 58.41 85 SER A O 1
ATOM 686 N N . ASP A 1 86 ? 4.938 -22.359 -28.344 1 59.03 86 ASP A N 1
ATOM 687 C CA . ASP A 1 86 ? 5.57 -21.641 -29.438 1 59.03 86 ASP A CA 1
ATOM 688 C C . ASP A 1 86 ? 7.051 -21.391 -29.156 1 59.03 86 ASP A C 1
ATOM 690 O O . ASP A 1 86 ? 7.723 -20.688 -29.906 1 59.03 86 ASP A O 1
ATOM 694 N N . GLY A 1 87 ? 7.633 -22.172 -28.297 1 60.03 87 GLY A N 1
ATOM 695 C CA . GLY A 1 87 ? 9.055 -22.125 -28 1 60.03 87 GLY A CA 1
ATOM 696 C C . GLY A 1 87 ? 9.492 -20.812 -27.391 1 60.03 87 GLY A C 1
ATOM 697 O O . GLY A 1 87 ? 10.672 -20.625 -27.062 1 60.03 87 GLY A O 1
ATOM 698 N N . ARG A 1 88 ? 8.664 -19.906 -27.469 1 57.19 88 ARG A N 1
ATOM 699 C CA . ARG A 1 88 ? 9.055 -18.609 -26.938 1 57.19 88 ARG A CA 1
ATOM 700 C C . ARG A 1 88 ? 9.008 -18.609 -25.422 1 57.19 88 ARG A C 1
ATOM 702 O O . ARG A 1 88 ? 8.195 -19.297 -24.812 1 57.19 88 ARG A O 1
ATOM 709 N N . VAL A 1 89 ? 10.289 -18.219 -25 1 61.19 89 VAL A N 1
ATOM 710 C CA . VAL A 1 89 ? 10.344 -18 -23.562 1 61.19 89 VAL A CA 1
ATOM 711 C C . VAL A 1 89 ? 9.133 -17.172 -23.109 1 61.19 89 VAL A C 1
ATOM 713 O O . VAL A 1 89 ? 8.906 -16.078 -23.609 1 61.19 89 VAL A O 1
ATOM 716 N N . CYS A 1 90 ? 8.055 -17.891 -22.406 1 66.56 90 CYS A N 1
ATOM 717 C CA . CYS A 1 90 ? 6.797 -17.156 -22.328 1 66.56 90 CYS A CA 1
ATOM 718 C C . CYS A 1 90 ? 6.387 -16.938 -20.875 1 66.56 90 CYS A C 1
ATOM 720 O O . CYS A 1 90 ? 5.777 -15.922 -20.531 1 66.56 90 CYS A O 1
ATOM 722 N N . CYS A 1 91 ? 7.004 -17.734 -19.984 1 86.94 91 CYS A N 1
ATOM 723 C CA . CYS A 1 91 ? 6.336 -17.672 -18.688 1 86.94 91 CYS A CA 1
ATOM 724 C C . CYS A 1 91 ? 7.344 -17.734 -17.547 1 86.94 91 CYS A C 1
ATOM 726 O O . CYS A 1 91 ? 8.492 -18.125 -17.75 1 86.94 91 CYS A O 1
ATOM 728 N N . VAL A 1 92 ? 7.051 -17.141 -16.531 1 92.94 92 VAL A N 1
ATOM 729 C CA . VAL A 1 92 ? 7.848 -17.109 -15.312 1 92.94 92 VAL A CA 1
ATOM 730 C C . VAL A 1 92 ? 7.223 -18.016 -14.258 1 92.94 92 VAL A C 1
ATOM 732 O O . VAL A 1 92 ? 6.02 -17.953 -14 1 92.94 92 VAL A O 1
ATOM 735 N N . LEU A 1 93 ? 8.102 -18.953 -13.758 1 94.12 93 LEU A N 1
ATOM 736 C CA . LEU A 1 93 ? 7.629 -19.859 -12.719 1 94.12 93 LEU A CA 1
ATOM 737 C C . LEU A 1 93 ? 8.445 -19.703 -11.445 1 94.12 93 LEU A C 1
ATOM 739 O O . LEU A 1 93 ? 9.672 -19.594 -11.5 1 94.12 93 LEU A O 1
ATOM 743 N N . PRO A 1 94 ? 7.691 -19.703 -10.312 1 96.31 94 PRO A N 1
ATOM 744 C CA . PRO A 1 94 ? 8.461 -19.703 -9.07 1 96.31 94 PRO A CA 1
ATOM 745 C C . PRO A 1 94 ? 9.266 -20.984 -8.875 1 96.31 94 PRO A C 1
ATOM 747 O O . PRO A 1 94 ? 8.805 -22.062 -9.234 1 96.31 94 PRO A O 1
ATOM 750 N N . THR A 1 95 ? 10.492 -20.828 -8.352 1 96.38 95 THR A N 1
ATOM 751 C CA . THR A 1 95 ? 11.266 -21.984 -7.898 1 96.38 95 THR A CA 1
ATOM 752 C C . THR A 1 95 ? 10.75 -22.469 -6.547 1 96.38 95 THR A C 1
ATOM 754 O O . THR A 1 95 ? 9.781 -21.938 -6.008 1 96.38 95 THR A O 1
ATOM 757 N N . GLU A 1 96 ? 11.391 -23.562 -6.074 1 96.75 96 GLU A N 1
ATOM 758 C CA . GLU A 1 96 ? 11.078 -24.016 -4.723 1 96.75 96 GLU A CA 1
ATOM 759 C C . GLU A 1 96 ? 11.344 -22.922 -3.695 1 96.75 96 GLU A C 1
ATOM 761 O O . GLU A 1 96 ? 10.547 -22.703 -2.779 1 96.75 96 GLU A O 1
ATOM 766 N N . LYS A 1 97 ? 12.438 -22.234 -3.908 1 96.12 97 LYS A N 1
ATOM 767 C CA . LYS A 1 97 ? 12.766 -21.109 -3.045 1 96.12 97 LYS A CA 1
ATOM 768 C C . LYS A 1 97 ? 11.688 -20.031 -3.115 1 96.12 97 LYS A C 1
ATOM 770 O O . LYS A 1 97 ? 11.289 -19.469 -2.088 1 96.12 97 LYS A O 1
ATOM 775 N N . GLY A 1 98 ? 11.219 -19.781 -4.336 1 95.69 98 GLY A N 1
ATOM 776 C CA . GLY A 1 98 ? 10.164 -18.797 -4.535 1 95.69 98 GLY A CA 1
ATOM 777 C C . GLY A 1 98 ? 8.859 -19.188 -3.877 1 95.69 98 GLY A C 1
ATOM 778 O O . GLY A 1 98 ? 8.234 -18.359 -3.199 1 95.69 98 GLY A O 1
ATOM 779 N N . ASN A 1 99 ? 8.531 -20.375 -4.016 1 95.19 99 ASN A N 1
ATOM 780 C CA . ASN A 1 99 ? 7.305 -20.891 -3.402 1 95.19 99 ASN A CA 1
ATOM 781 C C . ASN A 1 99 ? 7.367 -20.812 -1.88 1 95.19 99 ASN A C 1
ATOM 783 O O . ASN A 1 99 ? 6.41 -20.375 -1.235 1 95.19 99 ASN A O 1
ATOM 787 N N . ASN A 1 100 ? 8.461 -21.219 -1.386 1 94.25 100 ASN A N 1
ATOM 788 C CA . ASN A 1 100 ? 8.641 -21.203 0.062 1 94.25 100 ASN A CA 1
ATOM 789 C C . ASN A 1 100 ? 8.586 -19.781 0.618 1 94.25 100 ASN A C 1
ATOM 791 O O . ASN A 1 100 ? 8.031 -19.547 1.69 1 94.25 100 ASN A O 1
ATOM 795 N N . ALA A 1 101 ? 9.164 -18.875 -0.109 1 91.25 101 ALA A N 1
ATOM 796 C CA . ALA A 1 101 ? 9.148 -17.469 0.323 1 91.25 101 ALA A CA 1
ATOM 797 C C . ALA A 1 101 ? 7.723 -16.938 0.386 1 91.25 101 ALA A C 1
ATOM 799 O O . ALA A 1 101 ? 7.344 -16.281 1.363 1 91.25 101 ALA A O 1
ATOM 800 N N . ILE A 1 102 ? 6.977 -17.219 -0.607 1 91.12 102 ILE A N 1
ATOM 801 C CA . ILE A 1 102 ? 5.598 -16.734 -0.665 1 91.12 102 ILE A CA 1
ATOM 802 C C . ILE A 1 102 ? 4.797 -17.328 0.493 1 91.12 102 ILE A C 1
ATOM 804 O O . ILE A 1 102 ? 4.062 -16.609 1.177 1 91.12 102 ILE A O 1
ATOM 808 N N . LEU A 1 103 ? 4.969 -18.562 0.738 1 89.69 103 LEU A N 1
ATOM 809 C CA . LEU A 1 103 ? 4.227 -19.234 1.802 1 89.69 103 LEU A CA 1
ATOM 810 C C . LEU A 1 103 ? 4.609 -18.672 3.166 1 89.69 103 LEU A C 1
ATOM 812 O O . LEU A 1 103 ? 3.742 -18.422 4.008 1 89.69 103 LEU A O 1
ATOM 816 N N . LYS A 1 104 ? 5.859 -18.5 3.318 1 88 104 LYS A N 1
ATOM 817 C CA . LYS A 1 104 ? 6.352 -17.969 4.586 1 88 104 LYS A CA 1
ATOM 818 C C . LYS A 1 104 ? 5.801 -16.562 4.844 1 88 104 LYS A C 1
ATOM 820 O O . LYS A 1 104 ? 5.289 -16.281 5.93 1 88 104 LYS A O 1
ATOM 825 N N . ILE A 1 105 ? 5.902 -15.758 3.873 1 83.62 105 ILE A N 1
ATOM 826 C CA . ILE A 1 105 ? 5.477 -14.375 4.02 1 83.62 105 ILE A CA 1
ATOM 827 C C . ILE A 1 105 ? 3.957 -14.312 4.176 1 83.62 105 ILE A C 1
ATOM 829 O O . ILE A 1 105 ? 3.441 -13.594 5.031 1 83.62 105 ILE A O 1
ATOM 833 N N . SER A 1 106 ? 3.254 -15.062 3.316 1 83.5 106 SER A N 1
ATOM 834 C CA . SER A 1 106 ? 1.798 -15.102 3.389 1 83.5 106 SER A CA 1
ATOM 835 C C . SER A 1 106 ? 1.326 -15.578 4.758 1 83.5 106 SER A C 1
ATOM 837 O O . SER A 1 106 ? 0.368 -15.039 5.312 1 83.5 106 SER A O 1
ATOM 839 N N . ASN A 1 107 ? 1.979 -16.547 5.293 1 84.12 107 ASN A N 1
ATOM 840 C CA . ASN A 1 107 ? 1.624 -17.062 6.609 1 84.12 107 ASN A CA 1
ATOM 841 C C . ASN A 1 107 ? 1.851 -16.031 7.703 1 84.12 107 ASN A C 1
ATOM 843 O O . ASN A 1 107 ? 1.049 -15.906 8.633 1 84.12 107 ASN A O 1
ATOM 847 N N . ARG A 1 108 ? 2.92 -15.391 7.562 1 81.25 108 ARG A N 1
ATOM 848 C CA . ARG A 1 108 ? 3.227 -14.352 8.539 1 81.25 108 ARG A CA 1
ATOM 849 C C . ARG A 1 108 ? 2.148 -13.273 8.555 1 81.25 108 ARG A C 1
ATOM 851 O O . ARG A 1 108 ? 1.686 -12.867 9.625 1 81.25 108 ARG A O 1
ATOM 858 N N . TYR A 1 109 ? 1.771 -12.867 7.43 1 79.69 109 TYR A N 1
ATOM 859 C CA . TYR A 1 109 ? 0.77 -11.812 7.34 1 79.69 109 TYR A CA 1
ATOM 860 C C . TYR A 1 109 ? -0.604 -12.328 7.754 1 79.69 109 TYR A C 1
ATOM 862 O O . TYR A 1 109 ? -1.388 -11.594 8.367 1 79.69 109 TYR A O 1
ATOM 870 N N . SER A 1 110 ? -0.877 -13.547 7.383 1 80.56 110 SER A N 1
ATOM 871 C CA . SER A 1 110 ? -2.141 -14.148 7.797 1 80.56 110 SER A CA 1
ATOM 872 C C . SER A 1 110 ? -2.236 -14.25 9.312 1 80.56 110 SER A C 1
ATOM 874 O O . SER A 1 110 ? -3.293 -13.992 9.891 1 80.56 110 SER A O 1
ATOM 876 N N . GLU A 1 111 ? -1.173 -14.625 9.914 1 82.5 111 GLU A N 1
ATOM 877 C CA . GLU A 1 111 ? -1.135 -14.703 11.367 1 82.5 111 GLU A CA 1
ATOM 878 C C . GLU A 1 111 ? -1.334 -13.328 12 1 82.5 111 GLU A C 1
ATOM 880 O O . GLU A 1 111 ? -2.047 -13.188 13 1 82.5 111 GLU A O 1
ATOM 885 N N . TYR A 1 112 ? -0.665 -12.391 11.422 1 81.06 112 TYR A N 1
ATOM 886 C CA . TYR A 1 112 ? -0.807 -11.016 11.891 1 81.06 112 TYR A CA 1
ATOM 887 C C . TYR A 1 112 ? -2.26 -10.562 11.812 1 81.06 112 TYR A C 1
ATOM 889 O O . TYR A 1 112 ? -2.795 -10.008 12.781 1 81.06 112 TYR A O 1
ATOM 897 N N . LEU A 1 113 ? -2.898 -10.828 10.68 1 83.75 113 LEU A N 1
ATOM 898 C CA . LEU A 1 113 ? -4.281 -10.406 10.484 1 83.75 113 LEU A CA 1
ATOM 899 C C . LEU A 1 113 ? -5.219 -11.188 11.406 1 83.75 113 LEU A C 1
ATOM 901 O O . LEU A 1 113 ? -6.223 -10.648 11.875 1 83.75 113 LEU A O 1
ATOM 905 N N . GLN A 1 114 ? -4.844 -12.406 11.633 1 84.5 114 GLN A N 1
ATOM 906 C CA . GLN A 1 114 ? -5.629 -13.211 12.562 1 84.5 114 GLN A CA 1
ATOM 907 C C . GLN A 1 114 ? -5.605 -12.602 13.969 1 84.5 114 GLN A C 1
ATOM 909 O O . GLN A 1 114 ? -6.621 -12.602 14.664 1 84.5 114 GLN A O 1
ATOM 914 N N . GLU A 1 115 ? -4.492 -12.141 14.32 1 83.69 115 GLU A N 1
ATOM 915 C CA . GLU A 1 115 ? -4.363 -11.508 15.625 1 83.69 115 GLU A CA 1
ATOM 916 C C . GLU A 1 115 ? -5.203 -10.234 15.711 1 83.69 115 GLU A C 1
ATOM 918 O O . GLU A 1 115 ? -5.738 -9.906 16.766 1 83.69 115 GLU A O 1
ATOM 923 N N . ILE A 1 116 ? -5.297 -9.609 14.586 1 80.88 116 ILE A N 1
ATOM 924 C CA . ILE A 1 116 ? -5.977 -8.32 14.547 1 80.88 116 ILE A CA 1
ATOM 925 C C . ILE A 1 116 ? -7.48 -8.539 14.383 1 80.88 116 ILE A C 1
ATOM 927 O O . ILE A 1 116 ? -8.281 -7.832 15 1 80.88 116 ILE A O 1
ATOM 931 N N . LEU A 1 117 ? -7.836 -9.477 13.531 1 85.44 117 LEU A N 1
ATOM 932 C CA . LEU A 1 117 ? -9.234 -9.648 13.141 1 85.44 117 LEU A CA 1
ATOM 933 C C . LEU A 1 117 ? -9.844 -10.867 13.82 1 85.44 117 LEU A C 1
ATOM 935 O O . LEU A 1 117 ? -11.016 -11.172 13.617 1 85.44 117 LEU A O 1
ATOM 939 N N . GLY A 1 118 ? -9.039 -11.523 14.555 1 80.75 118 GLY A N 1
ATOM 940 C CA . GLY A 1 118 ? -9.484 -12.773 15.164 1 80.75 118 GLY A CA 1
ATOM 941 C C . GLY A 1 118 ? -10.719 -12.602 16.031 1 80.75 118 GLY A C 1
ATOM 942 O O . GLY A 1 118 ? -11.492 -13.539 16.203 1 80.75 118 GLY A O 1
ATOM 943 N N . ALA A 1 119 ? -10.938 -11.398 16.562 1 80.69 119 ALA A N 1
ATOM 944 C CA . ALA A 1 119 ? -12.062 -11.164 17.453 1 80.69 119 ALA A CA 1
ATOM 945 C C . ALA A 1 119 ? -13.297 -10.688 16.688 1 80.69 119 ALA A C 1
ATOM 947 O O . ALA A 1 119 ? -14.383 -10.562 17.266 1 80.69 119 ALA A O 1
ATOM 948 N N . VAL A 1 120 ? -13.117 -10.445 15.438 1 83.56 120 VAL A N 1
ATOM 949 C CA . VAL A 1 120 ? -14.219 -9.992 14.602 1 83.56 120 VAL A CA 1
ATOM 950 C C . VAL A 1 120 ? -15.086 -11.188 14.195 1 83.56 120 VAL A C 1
ATOM 952 O O . VAL A 1 120 ? -14.57 -12.242 13.828 1 83.56 120 VAL A O 1
ATOM 955 N N . ASP A 1 121 ? -16.391 -11.016 14.281 1 86.12 121 ASP A N 1
ATOM 956 C CA . ASP A 1 121 ? -17.297 -12.125 13.969 1 86.12 121 ASP A CA 1
ATOM 957 C C . ASP A 1 121 ? -17.266 -12.445 12.477 1 86.12 121 ASP A C 1
ATOM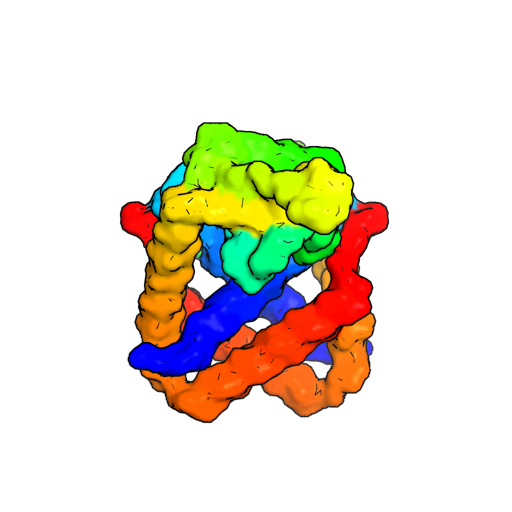 959 O O . ASP A 1 121 ? -16.875 -11.609 11.664 1 86.12 121 ASP A O 1
ATOM 963 N N . GLU A 1 122 ? -17.734 -13.633 12.117 1 86 122 GLU A N 1
ATOM 964 C CA . GLU A 1 122 ? -17.656 -14.164 10.758 1 86 122 GLU A CA 1
ATOM 965 C C . GLU A 1 122 ? -18.422 -13.297 9.773 1 86 122 GLU A C 1
ATOM 967 O O . GLU A 1 122 ? -17.984 -13.094 8.641 1 86 122 GLU A O 1
ATOM 972 N N . GLU A 1 123 ? -19.516 -12.805 10.227 1 86.38 123 GLU A N 1
ATOM 973 C CA . GLU A 1 123 ? -20.328 -11.961 9.352 1 86.38 123 GLU A CA 1
ATOM 974 C C . GLU A 1 123 ? -19.609 -10.664 9 1 86.38 123 GLU A C 1
ATOM 976 O O . GLU A 1 123 ? -19.609 -10.234 7.848 1 86.38 123 GLU A O 1
ATOM 981 N N . SER A 1 124 ? -19.031 -10.102 9.984 1 84 124 SER A N 1
ATOM 982 C CA . SER A 1 124 ? -18.25 -8.875 9.781 1 84 124 SER A CA 1
ATOM 983 C C . SER A 1 124 ? -17.047 -9.125 8.891 1 84 124 SER A C 1
ATOM 985 O O . SER A 1 124 ? -16.719 -8.305 8.031 1 84 124 SER A O 1
ATOM 987 N N . LEU A 1 125 ? -16.484 -10.273 9.023 1 86.56 125 LEU A N 1
ATOM 988 C CA . LEU A 1 125 ? -15.328 -10.633 8.203 1 86.56 125 LEU A CA 1
ATOM 989 C C . LEU A 1 125 ? -15.734 -10.812 6.746 1 86.56 125 LEU A C 1
ATOM 991 O O . LEU A 1 125 ? -15.023 -10.359 5.84 1 86.56 125 LEU A O 1
ATOM 995 N N . GLN A 1 126 ? -16.797 -11.438 6.562 1 87.44 126 GLN A N 1
ATOM 996 C CA . GLN A 1 126 ? -17.312 -11.594 5.203 1 87.44 126 GLN A CA 1
ATOM 997 C C . GLN A 1 126 ? -17.625 -10.242 4.57 1 87.44 126 GLN A C 1
ATOM 999 O O . GLN A 1 126 ? -17.344 -10.023 3.389 1 87.44 126 GLN A O 1
ATOM 1004 N N . ASN A 1 127 ? -18.141 -9.375 5.375 1 86.19 127 ASN A N 1
ATOM 1005 C CA . ASN A 1 127 ? -18.422 -8.023 4.891 1 86.19 127 ASN A CA 1
ATOM 1006 C C . ASN A 1 127 ? -17.156 -7.281 4.508 1 86.19 127 ASN A C 1
ATOM 1008 O O . ASN A 1 127 ? -17.125 -6.559 3.51 1 86.19 127 ASN A O 1
ATOM 1012 N N . ILE A 1 128 ? -16.141 -7.477 5.273 1 86.75 128 ILE A N 1
ATOM 1013 C CA . ILE A 1 128 ? -14.852 -6.871 4.98 1 86.75 128 ILE A CA 1
ATOM 1014 C C . ILE A 1 128 ? -14.328 -7.391 3.643 1 86.75 128 ILE A C 1
ATOM 1016 O O . ILE A 1 128 ? -13.961 -6.602 2.77 1 86.75 128 ILE A O 1
ATOM 1020 N N . LYS A 1 129 ? -14.352 -8.641 3.484 1 88.5 129 LYS A N 1
ATOM 1021 C CA . LYS A 1 129 ? -13.867 -9.266 2.252 1 88.5 129 LYS A CA 1
ATOM 1022 C C . LYS A 1 129 ? -14.656 -8.766 1.042 1 88.5 129 LYS A C 1
ATOM 1024 O O . LYS A 1 129 ? -14.062 -8.367 0.035 1 88.5 129 LYS A O 1
ATOM 1029 N N . ASP A 1 130 ? -15.984 -8.742 1.205 1 87.69 130 ASP A N 1
ATOM 1030 C CA . ASP A 1 130 ? -16.844 -8.32 0.104 1 87.69 130 ASP A CA 1
ATOM 1031 C C . ASP A 1 130 ? -16.578 -6.867 -0.278 1 87.69 130 ASP A C 1
ATOM 1033 O O . ASP A 1 130 ? -16.562 -6.523 -1.462 1 87.69 130 ASP A O 1
ATOM 1037 N N . THR A 1 131 ? -16.406 -6.043 0.678 1 86.88 131 THR A N 1
ATOM 1038 C CA . THR A 1 131 ? -16.141 -4.625 0.458 1 86.88 131 THR A CA 1
ATOM 1039 C C . THR A 1 131 ? -14.805 -4.422 -0.247 1 86.88 131 THR A C 1
ATOM 1041 O O . THR A 1 131 ? -14.711 -3.66 -1.212 1 86.88 131 THR A O 1
ATOM 1044 N N . LEU A 1 132 ? -13.773 -5.117 0.184 1 86.75 132 LEU A N 1
ATOM 1045 C CA . LEU A 1 132 ? -12.453 -5.012 -0.428 1 86.75 132 LEU A CA 1
ATOM 1046 C C . LEU A 1 132 ? -12.477 -5.539 -1.859 1 86.75 132 LEU A C 1
ATOM 1048 O O . LEU A 1 132 ? -11.828 -4.977 -2.742 1 86.75 132 LEU A O 1
ATOM 1052 N N . GLU A 1 133 ? -13.219 -6.594 -2.088 1 86.19 133 GLU A N 1
ATOM 1053 C CA . GLU A 1 133 ? -13.352 -7.148 -3.432 1 86.19 133 GLU A CA 1
ATOM 1054 C C . GLU A 1 133 ? -14.016 -6.152 -4.379 1 86.19 133 GLU A C 1
ATOM 1056 O O . GLU A 1 133 ? -13.578 -5.992 -5.523 1 86.19 133 GLU A O 1
ATOM 1061 N N . LEU A 1 134 ? -15.039 -5.543 -3.816 1 84.31 134 LEU A N 1
ATOM 1062 C CA . LEU A 1 134 ? -15.727 -4.531 -4.609 1 84.31 134 LEU A CA 1
ATOM 1063 C C . LEU A 1 134 ? -14.781 -3.395 -4.98 1 84.31 134 LEU A C 1
ATOM 1065 O O . LEU A 1 134 ? -14.75 -2.961 -6.133 1 84.31 134 LEU A O 1
ATOM 1069 N N . LEU A 1 135 ? -14.039 -2.945 -4.039 1 83.56 135 LEU A N 1
ATOM 1070 C CA . LEU A 1 135 ? -13.086 -1.861 -4.258 1 83.56 135 LEU A CA 1
ATOM 1071 C C . LEU A 1 135 ? -12.016 -2.275 -5.262 1 83.56 135 LEU A C 1
ATOM 1073 O O . LEU A 1 135 ? -11.688 -1.514 -6.176 1 83.56 135 LEU A O 1
ATOM 1077 N N . PHE A 1 136 ? -11.531 -3.469 -5.16 1 82.44 136 PHE A N 1
ATOM 1078 C CA . PHE A 1 136 ? -10.469 -3.967 -6.035 1 82.44 136 PHE A CA 1
ATOM 1079 C C . PHE A 1 136 ? -10.977 -4.105 -7.465 1 82.44 136 PHE A C 1
ATOM 1081 O O . PHE A 1 136 ? -10.281 -3.725 -8.414 1 82.44 136 PHE A O 1
ATOM 1088 N N . LYS A 1 137 ? -12.117 -4.59 -7.574 1 82.88 137 LYS A N 1
ATOM 1089 C CA . LYS A 1 137 ? -12.703 -4.754 -8.898 1 82.88 137 LYS A CA 1
ATOM 1090 C C . LYS A 1 137 ? -12.922 -3.404 -9.578 1 82.88 137 LYS A C 1
ATOM 1092 O O . LYS A 1 137 ? -12.688 -3.262 -10.781 1 82.88 137 LYS A O 1
ATOM 1097 N N . ALA A 1 138 ? -13.406 -2.498 -8.797 1 80.44 138 ALA A N 1
ATOM 1098 C CA . ALA A 1 138 ? -13.633 -1.157 -9.336 1 80.44 138 ALA A CA 1
ATOM 1099 C C . ALA A 1 138 ? -12.328 -0.535 -9.828 1 80.44 138 ALA A C 1
ATOM 1101 O O . AL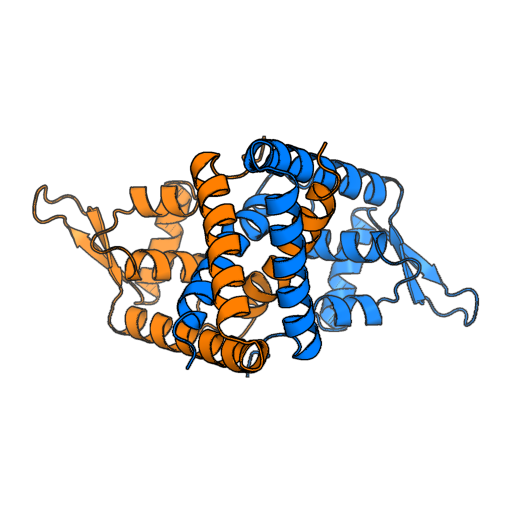A A 1 138 ? -12.297 0.109 -10.875 1 80.44 138 ALA A O 1
ATOM 1102 N N . ILE A 1 139 ? -11.266 -0.729 -9.148 1 76.56 139 ILE A N 1
ATOM 1103 C CA . ILE A 1 139 ? -9.961 -0.178 -9.492 1 76.56 139 ILE A CA 1
ATOM 1104 C C . ILE A 1 139 ? -9.422 -0.88 -10.734 1 76.56 139 ILE A C 1
ATOM 1106 O O . ILE A 1 139 ? -8.867 -0.234 -11.633 1 76.56 139 ILE A O 1
ATOM 1110 N N . GLN A 1 140 ? -9.508 -2.193 -10.758 1 75 140 GLN A N 1
ATOM 1111 C CA . GLN A 1 140 ? -9.047 -2.975 -11.898 1 75 140 GLN A CA 1
ATOM 1112 C C . GLN A 1 140 ? -9.758 -2.553 -13.18 1 75 140 GLN A C 1
ATOM 1114 O O . GLN A 1 140 ? -9.148 -2.492 -14.25 1 75 140 GLN A O 1
ATOM 1119 N N . ASP A 1 141 ? -11.031 -2.283 -13 1 74.75 141 ASP A N 1
ATOM 1120 C CA . ASP A 1 141 ? -11.836 -1.896 -14.164 1 74.75 141 ASP A CA 1
ATOM 1121 C C . ASP A 1 141 ? -11.414 -0.528 -14.688 1 74.75 141 ASP A C 1
ATOM 1123 O O . ASP A 1 141 ? -11.406 -0.299 -15.898 1 74.75 141 ASP A O 1
ATOM 1127 N N . LYS A 1 142 ? -11.117 0.33 -13.758 1 72.81 142 LYS A N 1
ATOM 1128 C CA . LYS A 1 142 ? -10.703 1.671 -14.156 1 72.81 142 LYS A CA 1
ATOM 1129 C C . LYS A 1 142 ? -9.242 1.688 -14.602 1 72.81 142 LYS A C 1
ATOM 1131 O O . LYS A 1 142 ? -8.875 2.406 -15.531 1 72.81 142 LYS A O 1
ATOM 1136 N N . GLY A 1 143 ? -8.5 0.791 -14.07 1 68.12 143 GLY A N 1
ATOM 1137 C CA . GLY A 1 143 ? -7.07 0.777 -14.344 1 68.12 143 GLY A CA 1
ATOM 1138 C C . GLY A 1 143 ? -6.266 1.576 -13.336 1 68.12 143 GLY A C 1
ATOM 1139 O O . GLY A 1 143 ? -6.824 2.146 -12.398 1 68.12 143 GLY A O 1
ATOM 1140 N N . PHE A 1 144 ? -4.969 1.458 -13.484 1 62.34 144 PHE A N 1
ATOM 1141 C CA . PHE A 1 144 ? -4.047 2.113 -12.562 1 62.34 144 PHE A CA 1
ATOM 1142 C C . PHE A 1 144 ? -4.133 3.629 -12.695 1 62.34 144 PHE A C 1
ATOM 1144 O O . PHE A 1 144 ? -4.477 4.145 -13.766 1 62.34 144 PHE A O 1
ATOM 1151 N N . ILE A 1 145 ? -4.023 4.285 -11.539 1 56.78 145 ILE A N 1
ATOM 1152 C CA . ILE A 1 145 ? -3.973 5.742 -11.57 1 56.78 145 ILE A CA 1
ATOM 1153 C C . ILE A 1 145 ? -2.775 6.199 -12.406 1 56.78 145 ILE A C 1
ATOM 1155 O O . ILE A 1 145 ? -1.646 5.766 -12.172 1 56.78 145 ILE A O 1
ATOM 1159 N N . LYS A 1 146 ? -3.117 6.629 -13.727 1 51.09 146 LYS A N 1
ATOM 1160 C CA . LYS A 1 146 ? -2.078 7.031 -14.664 1 51.09 146 LYS A CA 1
ATOM 1161 C C . LYS A 1 146 ? -1.436 8.352 -14.242 1 51.09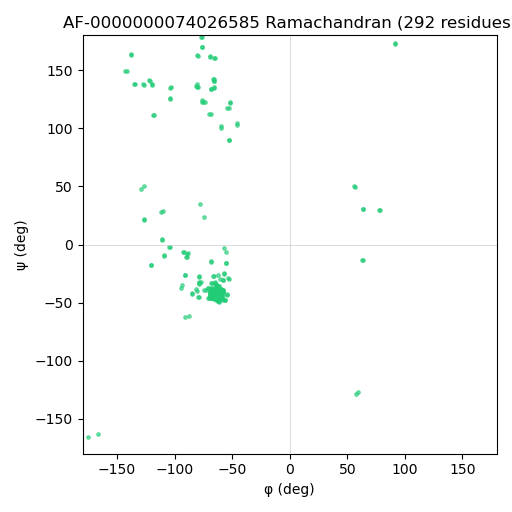 146 LYS A C 1
ATOM 1163 O O . LYS A 1 146 ? -2.121 9.258 -13.766 1 51.09 146 LYS A O 1
ATOM 1168 N N . SER A 1 147 ? -0.085 8.352 -13.812 1 46.66 147 SER A N 1
ATOM 1169 C CA . SER A 1 147 ? 0.623 9.625 -13.719 1 46.66 147 SER A CA 1
ATOM 1170 C C . SER A 1 147 ? 0.532 10.406 -15.023 1 46.66 147 SER A C 1
ATOM 1172 O O . SER A 1 147 ? 0.782 9.852 -16.094 1 46.66 147 SER A O 1
ATOM 1174 N N . ASN A 1 148 ? -0.468 11.266 -15.258 1 39.09 148 ASN A N 1
ATOM 1175 C CA . ASN A 1 148 ? -0.336 12.133 -16.438 1 39.09 148 ASN A CA 1
ATOM 1176 C C . ASN A 1 148 ? 1.016 12.836 -16.453 1 39.09 148 ASN A C 1
ATOM 1178 O O . ASN A 1 148 ? 1.497 13.305 -15.422 1 39.09 148 ASN A O 1
ATOM 1182 N N . MET B 1 1 ? -8.609 -20.844 11.984 1 57.81 1 MET B N 1
ATOM 1183 C CA . MET B 1 1 ? -8.227 -19.641 11.234 1 57.81 1 MET B CA 1
ATOM 1184 C C . MET B 1 1 ? -9.336 -19.219 10.273 1 57.81 1 MET B C 1
ATOM 1186 O O . MET B 1 1 ? -9.922 -20.062 9.594 1 57.81 1 MET B O 1
ATOM 1190 N N . ASN B 1 2 ? -9.906 -18.078 10.531 1 72.56 2 ASN B N 1
ATOM 1191 C CA . ASN B 1 2 ? -11.016 -17.625 9.703 1 72.56 2 ASN B CA 1
ATOM 1192 C C . ASN B 1 2 ? -10.648 -17.656 8.219 1 72.56 2 ASN B C 1
ATOM 1194 O O . ASN B 1 2 ? -9.586 -17.156 7.832 1 72.56 2 ASN B O 1
ATOM 1198 N N . LYS B 1 3 ? -11.344 -18.453 7.504 1 77.75 3 LYS B N 1
ATOM 1199 C CA . LYS B 1 3 ? -11.086 -18.797 6.109 1 77.75 3 LYS B CA 1
ATOM 1200 C C . LYS B 1 3 ? -11.008 -17.547 5.238 1 77.75 3 LYS B C 1
ATOM 1202 O O . LYS B 1 3 ? -10.469 -17.594 4.129 1 77.75 3 LYS B O 1
ATOM 1207 N N . GLU B 1 4 ? -11.492 -16.469 5.785 1 84.62 4 GLU B N 1
ATOM 1208 C CA . GLU B 1 4 ? -11.562 -15.258 4.977 1 84.62 4 GLU B CA 1
ATOM 1209 C C . GLU B 1 4 ? -10.281 -14.43 5.113 1 84.62 4 GLU B C 1
ATOM 1211 O O . GLU B 1 4 ? -10.023 -13.539 4.305 1 84.62 4 GLU B O 1
ATOM 1216 N N . ILE B 1 5 ? -9.516 -14.82 6.047 1 85.69 5 ILE B N 1
ATOM 1217 C CA . ILE B 1 5 ? -8.398 -13.969 6.426 1 85.69 5 ILE B CA 1
ATOM 1218 C C . ILE B 1 5 ? -7.363 -13.945 5.305 1 85.69 5 ILE B C 1
ATOM 1220 O O . ILE B 1 5 ? -6.902 -12.875 4.902 1 85.69 5 ILE B O 1
ATOM 1224 N N . PRO B 1 6 ? -7.066 -15.133 4.715 1 82.31 6 PRO B N 1
ATOM 1225 C CA . PRO B 1 6 ? -6.094 -15.086 3.619 1 82.31 6 PRO B CA 1
ATOM 1226 C C . PRO B 1 6 ? -6.59 -14.273 2.426 1 82.31 6 PRO B C 1
ATOM 1228 O O . PRO B 1 6 ? -5.805 -13.57 1.784 1 82.31 6 PRO B O 1
ATOM 1231 N N . ASP B 1 7 ? -7.773 -14.336 2.197 1 85.75 7 ASP B N 1
ATOM 1232 C CA . ASP B 1 7 ? -8.352 -13.57 1.103 1 85.75 7 ASP B CA 1
ATOM 1233 C C . ASP B 1 7 ? -8.289 -12.07 1.394 1 85.75 7 ASP B C 1
ATOM 1235 O O . ASP B 1 7 ? -8 -11.266 0.503 1 85.75 7 ASP B O 1
ATOM 1239 N N . ILE B 1 8 ? -8.609 -11.734 2.619 1 85.81 8 ILE B N 1
ATOM 1240 C CA . ILE B 1 8 ? -8.57 -10.336 3.037 1 85.81 8 ILE B CA 1
ATOM 1241 C C . ILE B 1 8 ? -7.141 -9.805 2.922 1 85.81 8 ILE B C 1
ATOM 1243 O O . ILE B 1 8 ? -6.918 -8.703 2.426 1 85.81 8 ILE B O 1
ATOM 1247 N N . HIS B 1 9 ? -6.262 -10.625 3.301 1 82.38 9 HIS B N 1
ATOM 1248 C CA . HIS B 1 9 ? -4.855 -10.258 3.193 1 82.38 9 HIS B CA 1
ATOM 1249 C C . HIS B 1 9 ? -4.465 -10 1.742 1 82.38 9 HIS B C 1
ATOM 1251 O O . HIS B 1 9 ? -3.84 -8.977 1.436 1 82.38 9 HIS B O 1
ATOM 1257 N N . ASP B 1 10 ? -4.871 -10.906 0.892 1 84.38 10 ASP B N 1
ATOM 1258 C CA . ASP B 1 10 ? -4.531 -10.781 -0.522 1 84.38 10 ASP B CA 1
ATOM 1259 C C . ASP B 1 10 ? -5.129 -9.508 -1.119 1 84.38 10 ASP B C 1
ATOM 1261 O O . ASP B 1 10 ? -4.461 -8.797 -1.88 1 84.38 10 ASP B O 1
ATOM 1265 N N . LEU B 1 11 ? -6.301 -9.203 -0.738 1 84.12 11 LEU B N 1
ATOM 1266 C CA . LEU B 1 11 ? -6.984 -8.023 -1.251 1 84.12 11 LEU B CA 1
ATOM 1267 C C . LEU B 1 11 ? -6.324 -6.746 -0.741 1 84.12 11 LEU B C 1
ATOM 1269 O O . LEU B 1 11 ? -6.168 -5.781 -1.491 1 84.12 11 LEU B O 1
ATOM 1273 N N . LEU B 1 12 ? -5.961 -6.738 0.475 1 83.75 12 LEU B N 1
ATOM 1274 C CA . LEU B 1 12 ? -5.285 -5.582 1.05 1 83.75 12 LEU B CA 1
ATOM 1275 C C . LEU B 1 12 ? -3.941 -5.344 0.369 1 83.75 12 LEU B C 1
ATOM 1277 O O . LEU B 1 12 ? -3.574 -4.203 0.088 1 83.75 12 LEU B O 1
ATOM 1281 N N . GLN B 1 13 ? -3.244 -6.367 0.113 1 81.94 13 GLN B N 1
ATOM 1282 C CA . GLN B 1 13 ? -1.958 -6.258 -0.568 1 81.94 13 GLN B CA 1
ATOM 1283 C C . GLN B 1 13 ? -2.131 -5.711 -1.982 1 81.94 13 GLN B C 1
ATOM 1285 O O . GLN B 1 13 ? -1.386 -4.824 -2.406 1 81.94 13 GLN B O 1
ATOM 1290 N N . ASP B 1 14 ? -3.104 -6.273 -2.678 1 82.44 14 ASP B N 1
ATOM 1291 C CA . ASP B 1 14 ? -3.375 -5.816 -4.035 1 82.44 14 ASP B CA 1
ATOM 1292 C C . ASP B 1 14 ? -3.785 -4.348 -4.051 1 82.44 14 ASP B C 1
ATOM 1294 O O . ASP B 1 14 ? -3.283 -3.562 -4.859 1 82.44 14 ASP B O 1
ATOM 1298 N N . LEU B 1 15 ? -4.66 -3.979 -3.123 1 82 15 LEU B N 1
ATOM 1299 C CA . LEU B 1 15 ? -5.117 -2.596 -3.035 1 82 15 LEU B CA 1
ATOM 1300 C C . LEU B 1 15 ? -3.965 -1.663 -2.682 1 82 15 LEU B C 1
ATOM 1302 O O . LEU B 1 15 ? -3.848 -0.573 -3.246 1 82 15 LEU B O 1
ATOM 1306 N N . SER B 1 16 ? -3.143 -2.096 -1.744 1 80.06 16 SER B N 1
ATOM 1307 C CA . SER B 1 16 ? -1.991 -1.295 -1.344 1 80.06 16 SER B CA 1
ATOM 1308 C C . SER B 1 16 ? -1.045 -1.062 -2.516 1 80.06 16 SER B C 1
ATOM 1310 O O . SER B 1 16 ? -0.478 0.023 -2.656 1 80.06 16 SER B O 1
ATOM 1312 N N . TRP B 1 17 ? -0.855 -2.041 -3.279 1 78.25 17 TRP B N 1
ATOM 1313 C CA . TRP B 1 17 ? -0.006 -1.926 -4.461 1 78.25 17 TRP B CA 1
ATOM 1314 C C . TRP B 1 17 ? -0.578 -0.913 -5.445 1 78.25 17 TRP B C 1
ATOM 1316 O O . TRP B 1 17 ? 0.137 -0.026 -5.918 1 78.25 17 TRP B O 1
ATOM 1326 N N . TYR B 1 18 ? -1.803 -0.944 -5.668 1 73.94 18 TYR B N 1
ATOM 1327 C CA . TYR B 1 18 ? -2.445 -0.087 -6.656 1 73.94 18 TYR B CA 1
ATOM 1328 C C . TYR B 1 18 ? -2.504 1.356 -6.172 1 73.94 18 TYR B C 1
ATOM 1330 O O . TYR B 1 18 ? -2.346 2.291 -6.961 1 73.94 18 TYR B O 1
ATOM 1338 N N . PHE B 1 19 ? -2.75 1.595 -4.953 1 67.44 19 PHE B N 1
ATOM 1339 C CA . PHE B 1 19 ? -2.955 2.938 -4.426 1 67.44 19 PHE B CA 1
ATOM 1340 C C . PHE B 1 19 ? -1.654 3.51 -3.877 1 67.44 19 PHE B C 1
ATOM 1342 O O . PHE B 1 19 ? -1.456 4.727 -3.875 1 67.44 19 PHE B O 1
ATOM 1349 N N . GLY B 1 20 ? -0.901 2.727 -3.293 1 61.91 20 GLY B N 1
ATOM 1350 C CA . GLY B 1 20 ? 0.248 3.238 -2.562 1 61.91 20 GLY B CA 1
ATOM 1351 C C . GLY B 1 20 ? 1.486 3.389 -3.426 1 61.91 20 GLY B C 1
ATOM 1352 O O . GLY B 1 20 ? 2.059 4.477 -3.516 1 61.91 20 GLY B O 1
ATOM 1353 N N . ASN B 1 21 ? 1.927 2.412 -3.924 1 60.25 21 ASN B N 1
ATOM 1354 C CA . ASN B 1 21 ? 3.26 2.359 -4.516 1 60.25 21 ASN B CA 1
ATOM 1355 C C . ASN B 1 21 ? 3.27 2.938 -5.926 1 60.25 21 ASN B C 1
ATOM 1357 O O . ASN B 1 21 ? 4.191 3.67 -6.293 1 60.25 21 ASN B O 1
ATOM 1361 N N . GLN B 1 22 ? 2.25 2.67 -6.617 1 58.44 22 GLN B N 1
ATOM 1362 C CA . GLN B 1 22 ? 2.268 3.014 -8.031 1 58.44 22 GLN B CA 1
ATOM 1363 C C . GLN B 1 22 ? 1.998 4.5 -8.242 1 58.44 22 GLN B C 1
ATOM 1365 O O . GLN B 1 22 ? 2.447 5.086 -9.234 1 58.44 22 GLN B O 1
ATOM 1370 N N . GLY B 1 23 ? 1.229 4.941 -7.363 1 54.28 23 GLY B N 1
ATOM 1371 C CA . GLY B 1 23 ? 0.917 6.355 -7.52 1 54.28 23 GLY B CA 1
ATOM 1372 C C . GLY B 1 23 ? 2.104 7.262 -7.258 1 54.28 23 GLY B C 1
ATOM 1373 O O . GLY B 1 23 ? 2.068 8.445 -7.586 1 54.28 23 GLY B O 1
ATOM 1374 N N . PHE B 1 24 ? 3.117 6.66 -6.66 1 54.41 24 PHE B N 1
ATOM 1375 C CA . PHE B 1 24 ? 4.266 7.5 -6.34 1 54.41 24 PHE B CA 1
ATOM 1376 C C . PHE B 1 24 ? 5.449 7.16 -7.234 1 54.41 24 PHE B C 1
ATOM 1378 O O . PHE B 1 24 ? 6.508 7.789 -7.141 1 54.41 24 PHE B O 1
ATOM 1385 N N . ASP B 1 25 ? 5.25 6.066 -7.977 1 48.5 25 ASP B N 1
ATOM 1386 C CA . ASP B 1 25 ? 6.285 5.707 -8.945 1 48.5 25 ASP B CA 1
ATOM 1387 C C . ASP B 1 25 ? 6.199 6.586 -10.188 1 48.5 25 ASP B C 1
ATOM 1389 O O . ASP B 1 25 ? 6.891 6.336 -11.18 1 48.5 25 ASP B O 1
ATOM 1393 N N . GLY B 1 26 ? 5.852 7.758 -9.977 1 43.72 26 GLY B N 1
ATOM 1394 C CA . GLY B 1 26 ? 5.789 8.727 -11.055 1 43.72 26 GLY B CA 1
ATOM 1395 C C . GLY B 1 26 ? 5.465 10.133 -10.578 1 43.72 26 GLY B C 1
ATOM 1396 O O . GLY B 1 26 ? 5.617 10.438 -9.398 1 43.72 26 GLY B O 1
ATOM 1397 N N . GLU B 1 27 ? 5.07 11 -11.719 1 45.84 27 GLU B N 1
ATOM 1398 C CA . GLU B 1 27 ? 4.75 12.422 -11.648 1 45.84 27 GLU B CA 1
ATOM 1399 C C . GLU B 1 27 ? 3.607 12.68 -10.672 1 45.84 27 GLU B C 1
ATOM 1401 O O . GLU B 1 27 ? 3.068 13.789 -10.617 1 45.84 27 GLU B O 1
ATOM 1406 N N . CYS B 1 28 ? 3.094 11.711 -10.156 1 48.56 28 CYS B N 1
ATOM 1407 C CA . CYS B 1 28 ? 1.868 12.062 -9.445 1 48.56 28 CYS B CA 1
ATOM 1408 C C . CYS B 1 28 ? 2.148 13.062 -8.336 1 48.56 28 CYS B C 1
ATOM 1410 O O . CYS B 1 28 ? 1.32 13.938 -8.055 1 48.56 28 CYS B O 1
ATOM 1412 N N . CYS B 1 29 ? 3.373 12.938 -7.828 1 60.19 29 CYS B N 1
ATOM 1413 C CA . CYS B 1 29 ? 3.408 13.625 -6.539 1 60.19 29 CYS B CA 1
ATOM 1414 C C . CYS B 1 29 ? 4.551 14.625 -6.488 1 60.19 29 CYS B C 1
ATOM 1416 O O . CYS B 1 29 ? 5.324 14.648 -5.527 1 60.19 29 CYS B O 1
ATOM 1418 N N . GLU B 1 30 ? 4.539 15.422 -7.578 1 68.88 30 GLU B N 1
ATOM 1419 C CA . GLU B 1 30 ? 5.574 16.453 -7.598 1 68.88 30 GLU B CA 1
ATOM 1420 C C . GLU B 1 30 ? 6.965 15.836 -7.488 1 68.88 30 GLU B C 1
ATOM 1422 O O . GLU B 1 30 ? 7.344 15 -8.305 1 68.88 30 GLU B O 1
ATOM 1427 N N . ASP B 1 31 ? 7.754 16.219 -6.684 1 83.31 31 ASP B N 1
ATOM 1428 C CA . ASP B 1 31 ? 9.094 15.68 -6.469 1 83.31 31 ASP B CA 1
ATOM 1429 C C . ASP B 1 31 ? 9.18 14.938 -5.137 1 83.31 31 ASP B C 1
ATOM 1431 O O . ASP B 1 31 ? 10.25 14.867 -4.527 1 83.31 31 ASP B O 1
ATOM 1435 N N . LEU B 1 32 ? 7.984 14.391 -4.75 1 87.56 32 LEU B N 1
ATOM 1436 C CA . LEU B 1 32 ? 7.922 13.711 -3.463 1 87.56 32 LEU B CA 1
ATOM 1437 C C . LEU B 1 32 ? 7.918 12.195 -3.654 1 87.56 32 LEU B C 1
ATOM 1439 O O . LEU B 1 32 ? 7.219 11.68 -4.531 1 87.56 32 LEU B O 1
ATOM 1443 N N . SER B 1 33 ? 8.742 11.508 -2.844 1 81.88 33 SER B N 1
ATOM 1444 C CA . SER B 1 33 ? 8.578 10.07 -2.709 1 81.88 33 SER B 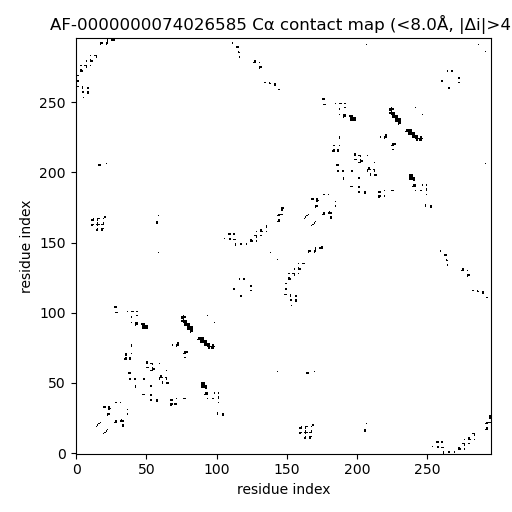CA 1
ATOM 1445 C C . SER B 1 33 ? 7.383 9.727 -1.826 1 81.88 33 SER B C 1
ATOM 1447 O O . SER B 1 33 ? 6.82 10.609 -1.17 1 81.88 33 SER B O 1
ATOM 1449 N N . LEU B 1 34 ? 7.02 8.484 -1.796 1 81.94 34 LEU B N 1
ATOM 1450 C CA . LEU B 1 34 ? 5.855 8.078 -1.016 1 81.94 34 LEU B CA 1
ATOM 1451 C C . LEU B 1 34 ? 6.051 8.406 0.461 1 81.94 34 LEU B C 1
ATOM 1453 O O . LEU B 1 34 ? 5.137 8.914 1.113 1 81.94 34 LEU B O 1
ATOM 1457 N N . VAL B 1 35 ? 7.254 8.094 0.991 1 84.75 35 VAL B N 1
ATOM 1458 C CA . VAL B 1 35 ? 7.508 8.312 2.412 1 84.75 35 VAL B CA 1
ATOM 1459 C C . VAL B 1 35 ? 7.496 9.812 2.715 1 84.75 35 VAL B C 1
ATOM 1461 O O . VAL B 1 35 ? 7.039 10.234 3.781 1 84.75 35 VAL B O 1
ATOM 1464 N N . GLU B 1 36 ? 8.031 10.531 1.828 1 89.62 36 GLU B N 1
ATOM 1465 C CA . GLU B 1 36 ? 7.98 11.977 1.981 1 89.62 36 GLU B CA 1
ATOM 1466 C C . GLU B 1 36 ? 6.539 12.492 1.953 1 89.62 36 GLU B C 1
ATOM 1468 O O . GLU B 1 36 ? 6.16 13.336 2.764 1 89.62 36 GLU B O 1
ATOM 1473 N N . TYR B 1 37 ? 5.797 11.969 1.059 1 88.88 37 TYR B N 1
ATOM 1474 C CA . TYR B 1 37 ? 4.398 12.367 0.96 1 88.88 37 TYR B CA 1
ATOM 1475 C C . TYR B 1 37 ? 3.633 11.984 2.223 1 88.88 37 TYR B C 1
ATOM 1477 O O . TYR B 1 37 ? 2.873 12.789 2.764 1 88.88 37 TYR B O 1
ATOM 1485 N N . MET B 1 38 ? 3.787 10.797 2.658 1 89.06 38 MET B N 1
ATOM 1486 C CA . MET B 1 38 ? 3.082 10.344 3.854 1 89.06 38 MET B CA 1
ATOM 1487 C C . MET B 1 38 ? 3.463 11.188 5.066 1 89.06 38 MET B C 1
ATOM 1489 O O . MET B 1 38 ? 2.619 11.484 5.91 1 89.06 38 MET B O 1
ATOM 1493 N N . THR B 1 39 ? 4.738 11.516 5.148 1 92.5 39 THR B N 1
ATOM 1494 C CA . THR B 1 39 ? 5.211 12.375 6.23 1 92.5 39 THR B CA 1
ATOM 1495 C C . THR B 1 39 ? 4.559 13.75 6.152 1 92.5 39 THR B C 1
ATOM 1497 O O . THR B 1 39 ? 4.059 14.266 7.156 1 92.5 39 THR B O 1
ATOM 1500 N N . LEU B 1 40 ? 4.566 14.289 5 1 94.12 40 LEU B N 1
ATOM 1501 C CA . LEU B 1 40 ? 3.955 15.594 4.766 1 94.12 40 LEU B CA 1
ATOM 1502 C C . LEU B 1 40 ? 2.467 15.562 5.094 1 94.12 40 LEU B C 1
ATOM 1504 O O . LEU B 1 40 ? 1.944 16.484 5.715 1 94.12 40 LEU B O 1
ATOM 1508 N N . LYS B 1 41 ? 1.858 14.562 4.684 1 92.19 41 LYS B N 1
ATOM 1509 C CA . LYS B 1 41 ? 0.427 14.406 4.922 1 92.19 41 LYS B CA 1
ATOM 1510 C C . LYS B 1 41 ? 0.12 14.359 6.418 1 92.19 41 LYS B C 1
ATOM 1512 O O . LYS B 1 41 ? -0.85 14.961 6.879 1 92.19 41 LYS B O 1
ATOM 1517 N N . LYS B 1 42 ? 0.916 13.617 7.129 1 93.19 42 LYS B N 1
ATOM 1518 C CA . LYS B 1 42 ? 0.719 13.547 8.57 1 93.19 42 LYS B CA 1
ATOM 1519 C C . LYS B 1 42 ? 0.896 14.914 9.219 1 93.19 42 LYS B C 1
ATOM 1521 O O . LYS B 1 42 ? 0.122 15.297 10.102 1 93.19 42 LYS B O 1
ATOM 1526 N N . ALA B 1 43 ? 1.882 15.586 8.773 1 95.06 43 ALA B N 1
ATOM 1527 C CA . ALA B 1 43 ? 2.125 16.938 9.281 1 95.06 43 ALA B CA 1
ATOM 1528 C C . ALA B 1 43 ? 0.96 17.859 8.945 1 95.06 43 ALA B C 1
ATOM 1530 O O . ALA B 1 43 ? 0.642 18.766 9.719 1 95.06 43 ALA B O 1
ATOM 1531 N N . TYR B 1 44 ? 0.405 17.641 7.781 1 94.31 44 TYR B N 1
ATOM 1532 C CA . TYR B 1 44 ? -0.743 18.422 7.328 1 94.31 44 TYR B CA 1
ATOM 1533 C C . TYR B 1 44 ? -1.979 18.094 8.164 1 94.31 44 TYR B C 1
ATOM 1535 O O . TYR B 1 44 ? -2.717 19 8.562 1 94.31 44 TYR B O 1
ATOM 1543 N N . ASP B 1 45 ? -2.186 16.906 8.508 1 92.25 45 ASP B N 1
ATOM 1544 C CA . ASP B 1 45 ? -3.395 16.422 9.18 1 92.25 45 ASP B CA 1
ATOM 1545 C C . ASP B 1 45 ? -3.367 16.75 10.664 1 92.25 45 ASP B C 1
ATOM 1547 O O . ASP B 1 45 ? -4.414 16.953 11.281 1 92.25 45 ASP B O 1
ATOM 1551 N N . ILE B 1 46 ? -2.168 16.734 11.227 1 89.75 46 ILE B N 1
ATOM 1552 C CA . ILE B 1 46 ? -2.029 16.922 12.664 1 89.75 46 ILE B CA 1
ATOM 1553 C C . ILE B 1 46 ? -1.202 18.172 12.945 1 89.75 46 ILE B C 1
ATOM 1555 O O . ILE B 1 46 ? 0.018 18.172 12.766 1 89.75 46 ILE B O 1
ATOM 1559 N N . GLN B 1 47 ? -1.866 19.094 13.453 1 86.94 47 GLN B N 1
ATOM 1560 C CA . GLN B 1 47 ? -1.194 20.344 13.742 1 86.94 47 GLN B CA 1
ATOM 1561 C C . GLN B 1 47 ? -0.173 20.188 14.867 1 86.94 47 GLN B C 1
ATOM 1563 O O . GLN B 1 47 ? -0.448 19.531 15.867 1 86.94 47 GLN B O 1
ATOM 1568 N N . ASN B 1 48 ? 1.015 20.734 14.672 1 86.75 48 ASN B N 1
ATOM 1569 C CA . ASN B 1 48 ? 2.09 20.781 15.656 1 86.75 48 ASN B CA 1
ATOM 1570 C C . ASN B 1 48 ? 2.586 19.391 16.031 1 86.75 48 ASN B C 1
ATOM 1572 O O . ASN B 1 48 ? 2.957 19.141 17.172 1 86.75 48 ASN B O 1
ATOM 1576 N N . ILE B 1 49 ? 2.488 18.531 15.086 1 91.5 49 ILE B N 1
ATOM 1577 C CA . ILE B 1 49 ? 3.01 17.203 15.344 1 91.5 49 ILE B CA 1
ATOM 1578 C C . ILE B 1 49 ? 4.523 17.266 15.523 1 91.5 49 ILE B C 1
ATOM 1580 O O . ILE B 1 49 ? 5.215 17.969 14.781 1 91.5 49 ILE B O 1
ATOM 1584 N N . THR B 1 50 ? 4.977 16.547 16.562 1 90.62 50 THR B N 1
ATOM 1585 C CA . THR B 1 50 ? 6.414 16.516 16.797 1 90.62 50 THR B CA 1
ATOM 1586 C C . THR B 1 50 ? 7.102 15.523 15.875 1 90.62 50 THR B C 1
ATOM 1588 O O . THR B 1 50 ? 6.445 14.648 15.305 1 90.62 50 THR B O 1
ATOM 1591 N N . ILE B 1 51 ? 8.414 15.711 15.797 1 91.19 51 ILE B N 1
ATOM 1592 C CA . ILE B 1 51 ? 9.211 14.805 14.984 1 91.19 51 ILE B CA 1
ATOM 1593 C C . ILE B 1 51 ? 9.062 13.375 15.516 1 91.19 51 ILE B C 1
ATOM 1595 O O . ILE B 1 51 ? 8.898 12.43 14.734 1 91.19 51 ILE B O 1
ATOM 1599 N N . GLN B 1 52 ? 9.016 13.305 16.766 1 89.94 52 GLN B N 1
ATOM 1600 C CA . GLN B 1 52 ? 8.883 11.992 17.391 1 89.94 52 GLN B CA 1
ATOM 1601 C C . GLN B 1 52 ? 7.523 11.367 17.078 1 89.94 52 GLN B C 1
ATOM 1603 O O . GLN B 1 52 ? 7.445 10.188 16.734 1 89.94 52 GLN B O 1
ATOM 1608 N N . GLU B 1 53 ? 6.504 12.109 17.203 1 90.88 53 GLU B N 1
ATOM 1609 C CA . GLU B 1 53 ? 5.152 11.633 16.906 1 90.88 53 GLU B CA 1
ATOM 1610 C C . GLU B 1 53 ? 5.008 11.227 15.445 1 90.88 53 GLU B C 1
ATOM 1612 O O . GLU B 1 53 ? 4.312 10.266 15.125 1 90.88 53 GLU B O 1
ATOM 1617 N N . LEU B 1 54 ? 5.664 11.945 14.586 1 92.75 54 LEU B N 1
ATOM 1618 C CA . LEU B 1 54 ? 5.652 11.625 13.164 1 92.75 54 LEU B CA 1
ATOM 1619 C C . LEU B 1 54 ? 6.277 10.25 12.914 1 92.75 54 LEU B C 1
ATOM 1621 O O . LEU B 1 54 ? 5.711 9.43 12.188 1 92.75 54 LEU B O 1
ATOM 1625 N N . GLY B 1 55 ? 7.414 10.07 13.523 1 90.25 55 GLY B N 1
ATOM 1626 C CA . GLY B 1 55 ? 8.078 8.781 13.406 1 90.25 55 GLY B CA 1
ATOM 1627 C C . GLY B 1 55 ? 7.227 7.625 13.898 1 90.25 55 GLY B C 1
ATOM 1628 O O . GLY B 1 55 ? 7.102 6.602 13.219 1 90.25 55 GLY B O 1
ATOM 1629 N N . ILE B 1 56 ? 6.555 7.82 15.055 1 85.69 56 ILE B N 1
ATOM 1630 C CA . ILE B 1 56 ? 5.707 6.797 15.656 1 85.69 56 ILE B CA 1
ATOM 1631 C C . ILE B 1 56 ? 4.512 6.512 14.75 1 85.69 56 ILE B C 1
ATOM 1633 O O . ILE B 1 56 ? 4.188 5.352 14.492 1 85.69 56 ILE B O 1
ATOM 1637 N N . SER B 1 57 ? 3.928 7.555 14.211 1 85.62 57 SER B N 1
ATOM 1638 C CA . SER B 1 57 ? 2.723 7.426 13.398 1 85.62 57 SER B CA 1
ATOM 1639 C C . SER B 1 57 ? 3.01 6.668 12.109 1 85.62 57 SER B C 1
ATOM 1641 O O . SER B 1 57 ? 2.129 5.992 11.57 1 85.62 57 SER B O 1
ATOM 1643 N N . LEU B 1 58 ? 4.246 6.719 11.609 1 86.44 58 LEU B N 1
ATOM 1644 C CA . LEU B 1 58 ? 4.582 6.125 10.32 1 86.44 58 LEU B CA 1
ATOM 1645 C C . LEU B 1 58 ? 5.477 4.906 10.5 1 86.44 58 LEU B C 1
ATOM 1647 O O . LEU B 1 58 ? 5.945 4.324 9.516 1 86.44 58 LEU B O 1
ATOM 1651 N N . ASN B 1 59 ? 5.711 4.551 11.695 1 82.81 59 ASN B N 1
ATOM 1652 C CA . ASN B 1 59 ? 6.574 3.42 12.008 1 82.81 59 ASN B CA 1
ATOM 1653 C C . ASN B 1 59 ? 7.957 3.58 11.383 1 82.81 59 ASN B C 1
ATOM 1655 O O . ASN B 1 59 ? 8.445 2.67 10.711 1 82.81 59 ASN B O 1
ATOM 1659 N N . ILE B 1 60 ? 8.5 4.777 11.648 1 84.56 60 ILE B N 1
ATOM 1660 C CA . ILE B 1 60 ? 9.836 5.125 11.195 1 84.56 60 ILE B CA 1
ATOM 1661 C C . ILE B 1 60 ? 10.711 5.492 12.391 1 84.56 60 ILE B C 1
ATOM 1663 O O . ILE B 1 60 ? 10.242 6.145 13.328 1 84.56 60 ILE B O 1
ATOM 1667 N N . THR B 1 61 ? 11.914 5.098 12.344 1 87.12 61 THR B N 1
ATOM 1668 C CA . THR B 1 61 ? 12.828 5.383 13.445 1 87.12 61 THR B CA 1
ATOM 1669 C C . THR B 1 61 ? 13.078 6.883 13.562 1 87.12 61 THR B C 1
ATOM 1671 O O . THR B 1 61 ? 12.836 7.637 12.625 1 87.12 61 THR B O 1
ATOM 1674 N N . LYS B 1 62 ? 13.523 7.227 14.711 1 89.94 62 LYS B N 1
ATOM 1675 C CA . LYS B 1 62 ? 13.836 8.633 14.969 1 89.94 62 LYS B CA 1
ATOM 1676 C C . LYS B 1 62 ? 14.836 9.172 13.945 1 89.94 62 LYS B C 1
ATOM 1678 O O . LYS B 1 62 ? 14.648 10.258 13.406 1 89.94 62 LYS B O 1
ATOM 1683 N N . SER B 1 63 ? 15.867 8.375 13.766 1 92.12 63 SER B N 1
ATOM 1684 C CA . SER B 1 63 ? 16.891 8.789 12.812 1 92.12 63 SER B CA 1
ATOM 1685 C C . SER B 1 63 ? 16.312 8.883 11.398 1 92.12 63 SER B C 1
ATOM 1687 O O . SER B 1 63 ? 16.625 9.812 10.656 1 92.12 63 SER B O 1
ATOM 1689 N N . GLY B 1 64 ? 15.461 7.98 11.023 1 92.94 64 GLY B N 1
ATOM 1690 C CA . GLY B 1 64 ? 14.859 7.953 9.695 1 92.94 64 GLY B CA 1
ATOM 1691 C C . GLY B 1 64 ? 13.922 9.117 9.438 1 92.94 64 GLY B C 1
ATOM 1692 O O . GLY B 1 64 ? 13.977 9.742 8.383 1 92.94 64 GLY B O 1
ATOM 1693 N N . ILE B 1 65 ? 13.164 9.32 10.422 1 93.5 65 ILE B N 1
ATOM 1694 C CA . ILE B 1 65 ? 12.164 10.367 10.242 1 93.5 65 ILE B CA 1
ATOM 1695 C C . ILE B 1 65 ? 12.852 11.727 10.164 1 93.5 65 ILE B C 1
ATOM 1697 O O . ILE B 1 65 ? 12.414 12.609 9.422 1 93.5 65 ILE B O 1
ATOM 1701 N N . SER B 1 66 ? 13.867 11.914 10.93 1 93.31 66 SER B N 1
ATOM 1702 C CA . SER B 1 66 ? 14.617 13.164 10.883 1 93.31 66 SER B CA 1
ATOM 1703 C C . SER B 1 66 ? 15.195 13.406 9.492 1 93.31 66 SER B C 1
ATOM 1705 O O . SER B 1 66 ? 15.141 14.523 8.977 1 93.31 66 SER B O 1
ATOM 1707 N N . LYS B 1 67 ? 15.711 12.359 8.922 1 95.56 67 LYS B N 1
ATOM 1708 C CA . LYS B 1 67 ? 16.281 12.461 7.578 1 95.56 67 LYS B CA 1
ATOM 1709 C C . LYS B 1 67 ? 15.203 12.812 6.551 1 95.56 67 LYS B C 1
ATOM 1711 O O . LYS B 1 67 ? 15.445 13.602 5.637 1 95.56 67 LYS B O 1
ATOM 1716 N N . ILE B 1 68 ? 14.102 12.242 6.691 1 94.31 68 ILE B N 1
ATOM 1717 C CA . ILE B 1 68 ? 13 12.5 5.777 1 94.31 68 ILE B CA 1
ATOM 1718 C C . ILE B 1 68 ? 12.555 13.961 5.91 1 94.31 68 ILE B C 1
ATOM 1720 O O . ILE B 1 68 ? 12.297 14.633 4.91 1 94.31 68 ILE B O 1
ATOM 1724 N N . ILE B 1 69 ? 12.5 14.391 7.109 1 95.19 69 ILE B N 1
ATOM 1725 C CA . ILE B 1 69 ? 12.102 15.773 7.355 1 95.19 69 ILE B CA 1
ATOM 1726 C C . ILE B 1 69 ? 13.148 16.719 6.785 1 95.19 69 ILE B C 1
ATOM 1728 O O . ILE B 1 69 ? 12.805 17.766 6.215 1 95.19 69 ILE B O 1
ATOM 1732 N N . ASP B 1 70 ? 14.391 16.344 6.957 1 95.69 70 ASP B N 1
ATOM 1733 C CA . ASP B 1 70 ? 15.469 17.125 6.359 1 95.69 70 ASP B CA 1
ATOM 1734 C C . ASP B 1 70 ? 15.258 17.297 4.855 1 95.69 70 ASP B C 1
ATOM 1736 O O . ASP B 1 70 ? 15.398 18.391 4.32 1 95.69 70 ASP B O 1
ATOM 1740 N N . ARG B 1 71 ? 14.891 16.297 4.223 1 95.44 71 ARG B N 1
ATOM 1741 C CA . ARG B 1 71 ? 14.664 16.328 2.781 1 95.44 71 ARG B CA 1
ATOM 1742 C C . ARG B 1 71 ? 13.469 17.203 2.434 1 95.44 71 ARG B C 1
ATOM 1744 O O . ARG B 1 71 ? 13.516 17.969 1.479 1 95.44 71 ARG B O 1
ATOM 1751 N N . LEU B 1 72 ? 12.43 17.062 3.193 1 95.5 72 LEU B N 1
ATOM 1752 C CA . LEU B 1 72 ? 11.227 17.844 2.963 1 95.5 72 LEU B CA 1
ATOM 1753 C C . LEU B 1 72 ? 11.492 19.328 3.168 1 95.5 72 LEU B C 1
ATOM 1755 O O . LEU B 1 72 ? 10.953 20.172 2.441 1 95.5 72 LEU B O 1
ATOM 1759 N N . GLU B 1 73 ? 12.281 19.594 4.148 1 96.12 73 GLU B N 1
ATOM 1760 C CA . GLU B 1 73 ? 12.641 20.984 4.41 1 96.12 73 GLU B CA 1
ATOM 1761 C C . GLU B 1 73 ? 13.5 21.547 3.285 1 96.12 73 GLU B C 1
ATOM 1763 O O . GLU B 1 73 ? 13.281 22.672 2.84 1 96.12 73 GLU B O 1
ATOM 1768 N N . LYS B 1 74 ? 14.469 20.75 2.906 1 96.44 74 LYS B N 1
ATOM 1769 C CA . LYS B 1 74 ? 15.32 21.172 1.799 1 96.44 74 LYS B CA 1
ATOM 1770 C C . LYS B 1 74 ? 14.508 21.438 0.54 1 96.44 74 LYS B C 1
ATOM 1772 O O . LYS B 1 74 ? 14.805 22.359 -0.217 1 96.44 74 LYS B O 1
ATOM 1777 N N . LYS B 1 75 ? 13.43 20.75 0.384 1 95.12 75 LYS B N 1
ATOM 1778 C CA . LYS B 1 75 ? 12.547 20.906 -0.769 1 95.12 75 LYS B CA 1
ATOM 1779 C C . LYS B 1 75 ? 11.492 21.984 -0.515 1 95.12 75 LYS B C 1
ATOM 1781 O O . LYS B 1 75 ? 10.656 22.25 -1.378 1 95.12 75 LYS B O 1
ATOM 1786 N N . LEU B 1 76 ? 11.43 22.469 0.692 1 96.88 76 LEU B N 1
ATOM 1787 C CA . LEU B 1 76 ? 10.594 23.594 1.094 1 96.88 76 LEU B CA 1
ATOM 1788 C C . LEU B 1 76 ? 9.141 23.156 1.267 1 96.88 76 LEU B C 1
ATOM 1790 O O . LEU B 1 76 ? 8.219 23.953 1.054 1 96.88 76 LEU B O 1
ATOM 1794 N N . TYR B 1 77 ? 8.938 21.922 1.625 1 96.56 77 TYR B N 1
ATOM 1795 C CA . TYR B 1 77 ? 7.582 21.422 1.84 1 96.56 77 TYR B CA 1
ATOM 1796 C C . TYR B 1 77 ? 7.164 21.594 3.295 1 96.56 77 TYR B C 1
ATOM 1798 O O . TYR B 1 77 ? 5.973 21.641 3.604 1 96.56 77 TYR B O 1
ATOM 1806 N N . VAL B 1 78 ? 8.211 21.625 4.184 1 96.75 78 VAL B N 1
ATOM 1807 C CA . VAL B 1 78 ? 7.914 21.766 5.602 1 96.75 78 VAL B CA 1
ATOM 1808 C C . VAL B 1 78 ? 8.898 22.75 6.238 1 96.75 78 VAL B C 1
ATOM 1810 O O . VAL B 1 78 ? 9.922 23.094 5.641 1 96.75 78 VAL B O 1
ATOM 1813 N N . SER B 1 79 ? 8.539 23.25 7.422 1 95.19 79 SER B N 1
ATOM 1814 C CA . SER B 1 79 ? 9.422 24.047 8.281 1 95.19 79 SER B CA 1
ATOM 1815 C C . SER B 1 79 ? 9.344 23.578 9.727 1 95.19 79 SER B C 1
ATOM 1817 O O . SER B 1 79 ? 8.266 23.234 10.227 1 95.19 79 SER B O 1
ATOM 1819 N N . ARG B 1 80 ? 10.547 23.531 10.336 1 91.5 80 ARG B N 1
ATOM 1820 C CA . ARG B 1 80 ? 10.594 23.203 11.758 1 91.5 80 ARG B CA 1
ATOM 1821 C C . ARG B 1 80 ? 10.289 24.422 12.609 1 91.5 80 ARG B C 1
ATOM 1823 O O . ARG B 1 80 ? 10.695 25.531 12.273 1 91.5 80 ARG B O 1
ATOM 1830 N N . HIS B 1 81 ? 9.484 24.156 13.602 1 85 81 HIS B N 1
ATOM 1831 C CA . HIS B 1 81 ? 9.148 25.266 14.5 1 85 81 HIS B CA 1
ATOM 1832 C C . HIS B 1 81 ? 9.43 24.906 15.953 1 85 81 HIS B C 1
ATOM 1834 O O . HIS B 1 81 ? 9.336 23.734 16.328 1 85 81 HIS B O 1
ATOM 1840 N N . GLN B 1 82 ? 9.992 25.828 16.625 1 75.69 82 GLN B N 1
ATOM 1841 C CA . GLN B 1 82 ? 10.258 25.656 18.047 1 75.69 82 GLN B CA 1
ATOM 1842 C C . GLN B 1 82 ? 8.984 25.797 18.875 1 75.69 82 GLN B C 1
ATOM 1844 O O . GLN B 1 82 ? 8.117 26.609 18.547 1 75.69 82 GLN B O 1
ATOM 1849 N N . SER B 1 83 ? 8.703 24.688 19.656 1 64.69 83 SER B N 1
ATOM 1850 C CA . SER B 1 83 ? 7.559 24.781 20.547 1 64.69 83 SER B CA 1
ATOM 1851 C C . SER B 1 83 ? 7.633 26.031 21.422 1 64.69 83 SER B C 1
ATOM 1853 O O . SER B 1 83 ? 8.719 26.438 21.844 1 64.69 83 SER B O 1
ATOM 1855 N N . SER B 1 84 ? 6.57 26.859 21.281 1 60.03 84 SER B N 1
ATOM 1856 C CA . SER B 1 84 ? 6.488 28.062 22.094 1 60.03 84 SER B CA 1
ATOM 1857 C C . SER B 1 84 ? 6.641 27.734 23.578 1 60.03 84 SER B C 1
ATOM 1859 O O . SER B 1 84 ? 7.066 28.578 24.375 1 60.03 84 SER B O 1
ATOM 1861 N N . SER B 1 85 ? 6.215 26.578 23.891 1 58.16 85 SER B N 1
ATOM 1862 C CA . SER B 1 85 ? 6.129 26.281 25.312 1 58.16 85 SER B CA 1
ATOM 1863 C C . SER B 1 85 ? 7.496 25.938 25.891 1 58.16 85 SER B C 1
ATOM 1865 O O . SER B 1 85 ? 7.848 26.391 26.984 1 58.16 85 SER B O 1
ATOM 1867 N N . ASP B 1 86 ? 8.297 25.125 25.25 1 58.84 86 ASP B N 1
ATOM 1868 C CA . ASP B 1 86 ? 9.555 24.766 25.891 1 58.84 86 ASP B CA 1
ATOM 1869 C C . ASP B 1 86 ? 10.75 25.031 24.984 1 58.84 86 ASP B C 1
ATOM 1871 O O . ASP B 1 86 ? 11.883 24.672 25.297 1 58.84 86 ASP B O 1
ATOM 1875 N N . GLY B 1 87 ? 10.578 25.891 24.016 1 59.41 87 GLY B N 1
ATOM 1876 C CA . GLY B 1 87 ? 11.633 26.328 23.109 1 59.41 87 GLY B CA 1
ATOM 1877 C C . GLY B 1 87 ? 12.195 25.203 22.266 1 59.41 87 GLY B C 1
ATOM 1878 O O . GLY B 1 87 ? 13.094 25.422 21.453 1 59.41 87 GLY B O 1
ATOM 1879 N N . ARG B 1 88 ? 11.891 24.094 22.625 1 56.75 88 ARG B N 1
ATOM 1880 C CA . ARG B 1 88 ? 12.445 22.969 21.859 1 56.75 88 ARG B CA 1
ATOM 1881 C C . ARG B 1 88 ? 11.758 22.828 20.516 1 56.75 88 ARG B C 1
ATOM 1883 O O . ARG B 1 88 ? 10.57 23.141 20.375 1 56.75 88 ARG B O 1
ATOM 1890 N N . VAL B 1 89 ? 12.781 22.922 19.547 1 61.31 89 VAL B N 1
ATOM 1891 C CA . VAL B 1 89 ? 12.297 22.625 18.203 1 61.31 89 VAL B CA 1
ATOM 1892 C C . VAL B 1 89 ? 11.422 21.375 18.234 1 61.31 89 VAL B C 1
ATOM 1894 O O . VAL B 1 89 ? 11.867 20.312 18.672 1 61.31 89 VAL B O 1
ATOM 1897 N N . CYS B 1 90 ? 9.938 21.562 18.172 1 66.88 90 CYS B N 1
ATOM 1898 C CA . CYS B 1 90 ? 9.172 20.391 18.562 1 66.88 90 CYS B CA 1
ATOM 1899 C C . CYS B 1 90 ? 8.273 19.922 17.422 1 66.88 90 CYS B C 1
ATOM 1901 O O . CYS B 1 90 ? 8.039 18.734 17.266 1 66.88 90 CYS B O 1
ATOM 1903 N N . CYS B 1 91 ? 8.055 20.844 16.422 1 87 91 CYS B N 1
ATOM 1904 C CA . CYS B 1 91 ? 6.957 20.438 15.555 1 87 91 CYS B CA 1
ATOM 1905 C C . CYS B 1 91 ? 7.262 20.766 14.102 1 87 91 CYS B C 1
ATOM 1907 O O . CYS B 1 91 ? 8.148 21.578 13.82 1 87 91 CYS B O 1
ATOM 1909 N N . VAL B 1 92 ? 6.781 20.031 13.266 1 92.94 92 VAL B N 1
ATOM 1910 C CA . VAL B 1 92 ? 6.914 20.188 11.82 1 92.94 92 VAL B CA 1
ATOM 1911 C C . VAL B 1 92 ? 5.605 20.734 11.242 1 92.94 92 VAL B C 1
ATOM 1913 O O . VAL B 1 92 ? 4.531 20.203 11.531 1 92.94 92 VAL B O 1
ATOM 1916 N N . LEU B 1 93 ? 5.773 21.875 10.484 1 94.19 93 LEU B N 1
ATOM 1917 C CA . LEU B 1 93 ? 4.602 22.453 9.844 1 94.19 93 LEU B CA 1
ATOM 1918 C C . LEU B 1 93 ? 4.773 22.484 8.328 1 94.19 93 LEU B C 1
ATOM 1920 O O . LEU B 1 93 ? 5.852 22.828 7.832 1 94.19 93 LEU B O 1
ATOM 1924 N N . PRO B 1 94 ? 3.656 22.125 7.648 1 96.38 94 PRO B N 1
ATOM 1925 C CA . PRO B 1 94 ? 3.744 22.297 6.195 1 96.38 94 PRO B CA 1
ATOM 1926 C C . PRO B 1 94 ? 3.855 23.766 5.785 1 96.38 94 PRO B C 1
ATOM 1928 O O . PRO B 1 94 ? 3.234 24.641 6.406 1 96.38 94 PRO B O 1
ATOM 1931 N N . THR B 1 95 ? 4.691 24.031 4.777 1 96.38 95 THR B N 1
ATOM 1932 C CA . THR B 1 95 ? 4.707 25.344 4.137 1 96.38 95 THR B CA 1
ATOM 1933 C C . THR B 1 95 ? 3.516 25.5 3.201 1 96.38 95 THR B C 1
ATOM 1935 O O . THR B 1 95 ? 2.68 24.594 3.09 1 96.38 95 THR B O 1
ATOM 1938 N N . GLU B 1 96 ? 3.436 26.703 2.598 1 96.81 96 GLU B N 1
ATOM 1939 C CA . GLU B 1 96 ? 2.418 26.891 1.569 1 96.81 96 GLU B CA 1
ATOM 1940 C C . GLU B 1 96 ? 2.59 25.891 0.43 1 96.81 96 GLU B C 1
ATOM 1942 O O . GLU B 1 96 ? 1.608 25.328 -0.061 1 96.81 96 GLU B O 1
ATOM 1947 N N . LYS B 1 97 ? 3.83 25.688 0.088 1 96.12 97 LYS B N 1
ATOM 1948 C CA . LYS B 1 97 ? 4.137 24.688 -0.935 1 96.12 97 LYS B CA 1
ATOM 1949 C C . LYS B 1 97 ? 3.674 23.297 -0.505 1 96.12 97 LYS B C 1
ATOM 1951 O O . LYS B 1 97 ? 3.104 22.562 -1.304 1 96.12 97 LYS B O 1
ATOM 1956 N N . GLY B 1 98 ? 3.922 23 0.757 1 95.69 98 GLY B N 1
ATOM 1957 C CA . GLY B 1 98 ? 3.504 21.719 1.303 1 95.69 98 GLY B CA 1
ATOM 1958 C C . GLY B 1 98 ? 1.997 21.531 1.319 1 95.69 98 GLY B C 1
ATOM 1959 O O . GLY B 1 98 ? 1.485 20.5 0.907 1 95.69 98 GLY B O 1
ATOM 1960 N N . ASN B 1 99 ? 1.342 22.531 1.703 1 95.25 99 ASN B N 1
ATOM 1961 C CA . ASN B 1 99 ? -0.116 22.516 1.734 1 95.25 99 ASN B CA 1
ATOM 1962 C C . ASN B 1 99 ? -0.704 22.344 0.336 1 95.25 99 ASN B C 1
ATOM 1964 O O . ASN B 1 99 ? -1.615 21.531 0.137 1 95.25 99 ASN B O 1
ATOM 1968 N N . ASN B 1 100 ? -0.159 23.078 -0.538 1 94.31 100 ASN B N 1
ATOM 1969 C CA . ASN B 1 100 ? -0.639 23.016 -1.914 1 94.31 100 ASN B CA 1
ATOM 1970 C C . ASN B 1 100 ? -0.409 21.625 -2.52 1 94.31 100 ASN B C 1
ATOM 1972 O O . ASN B 1 100 ? -1.256 21.125 -3.258 1 94.31 100 ASN B O 1
ATOM 1976 N N . ALA B 1 101 ? 0.704 21.047 -2.207 1 91.31 101 ALA B N 1
ATOM 1977 C CA . ALA B 1 101 ? 1.015 19.719 -2.719 1 91.31 101 ALA B CA 1
ATOM 1978 C C . ALA B 1 101 ? 0.015 18.688 -2.203 1 91.31 101 ALA B C 1
ATOM 1980 O O . ALA B 1 101 ? -0.488 17.859 -2.973 1 91.31 101 ALA B O 1
ATOM 1981 N N . ILE B 1 102 ? -0.265 18.75 -0.964 1 91.25 102 ILE B N 1
ATOM 1982 C CA . ILE B 1 102 ? -1.197 17.812 -0.357 1 91.25 102 ILE B CA 1
ATOM 1983 C C . ILE B 1 102 ? -2.578 17.969 -0.991 1 91.25 102 ILE B C 1
ATOM 1985 O O . ILE B 1 102 ? -3.219 16.969 -1.351 1 91.25 102 ILE B O 1
ATOM 1989 N N . LEU B 1 103 ? -2.994 19.156 -1.162 1 89.75 103 LEU B N 1
ATOM 1990 C CA . LEU B 1 103 ? -4.312 19.406 -1.728 1 89.75 103 LEU B CA 1
ATOM 1991 C C . LEU B 1 103 ? -4.395 18.922 -3.17 1 89.75 103 LEU B C 1
ATOM 1993 O O . LEU B 1 103 ? -5.387 18.297 -3.566 1 89.75 103 LEU B O 1
ATOM 1997 N N . LYS B 1 104 ? -3.375 19.219 -3.871 1 88.12 104 LYS B N 1
ATOM 1998 C CA . LYS B 1 104 ? -3.33 18.797 -5.27 1 88.12 104 LYS B CA 1
ATOM 1999 C C . LYS B 1 104 ? -3.387 17.281 -5.395 1 88.12 104 LYS B C 1
ATOM 2001 O O . LYS B 1 104 ? -4.18 16.734 -6.172 1 88.12 104 LYS B O 1
ATOM 2006 N N . ILE B 1 105 ? -2.586 16.641 -4.648 1 83.69 105 ILE B N 1
ATOM 2007 C CA . ILE B 1 105 ? -2.494 15.195 -4.727 1 83.69 105 ILE B CA 1
ATOM 2008 C C . ILE B 1 105 ? -3.789 14.57 -4.211 1 83.69 105 ILE B C 1
ATOM 2010 O O . ILE B 1 105 ? -4.324 13.641 -4.824 1 83.69 105 ILE B O 1
ATOM 2014 N N . SER B 1 106 ? -4.258 15.07 -3.059 1 83.56 106 SER B N 1
ATOM 2015 C CA . SER B 1 106 ? -5.5 14.562 -2.488 1 83.56 106 SER B CA 1
ATOM 2016 C C . SER B 1 106 ? -6.664 14.719 -3.465 1 83.56 106 SER B C 1
ATOM 2018 O O . SER B 1 106 ? -7.492 13.82 -3.598 1 83.56 106 SER B O 1
ATOM 2020 N N . ASN B 1 107 ? -6.715 15.812 -4.145 1 84.12 107 ASN B N 1
ATOM 2021 C CA . ASN B 1 107 ? -7.773 16.047 -5.121 1 84.12 107 ASN B CA 1
ATOM 2022 C C . ASN B 1 107 ? -7.684 15.078 -6.293 1 84.12 107 ASN B C 1
ATOM 2024 O O . ASN B 1 107 ? -8.703 14.602 -6.785 1 84.12 107 ASN B O 1
ATOM 2028 N N . ARG B 1 108 ? -6.52 14.898 -6.688 1 81.44 108 ARG B N 1
ATOM 2029 C CA . ARG B 1 108 ? -6.312 13.969 -7.797 1 81.44 108 ARG B CA 1
ATOM 2030 C C . ARG B 1 108 ? -6.812 12.57 -7.441 1 81.44 108 ARG B C 1
ATOM 2032 O O . ARG B 1 108 ? -7.508 11.938 -8.234 1 81.44 108 ARG B O 1
ATOM 2039 N N . TYR B 1 109 ? -6.48 12.156 -6.309 1 79.81 109 TYR B N 1
ATOM 2040 C CA . TYR B 1 109 ? -6.879 10.812 -5.891 1 79.81 109 TYR B CA 1
ATOM 2041 C C . TYR B 1 109 ? -8.375 10.75 -5.625 1 79.81 109 TYR B C 1
ATOM 2043 O O . TYR B 1 109 ? -9.016 9.727 -5.895 1 79.81 109 TYR B O 1
ATOM 2051 N N . SER B 1 110 ? -8.883 11.805 -5.062 1 80.56 110 SER B N 1
ATOM 2052 C CA . SER B 1 110 ? -10.32 11.859 -4.828 1 80.56 110 SER B CA 1
ATOM 2053 C C . SER B 1 110 ? -11.102 11.797 -6.141 1 80.56 110 SER B C 1
ATOM 2055 O O . SER B 1 110 ? -12.125 11.125 -6.227 1 80.56 110 SER B O 1
ATOM 2057 N N . GLU B 1 111 ? -10.625 12.492 -7.102 1 82.5 111 GLU B N 1
ATOM 2058 C CA . GLU B 1 111 ? -11.258 12.453 -8.414 1 82.5 111 GLU B CA 1
ATOM 2059 C C . GLU B 1 111 ? -11.188 11.055 -9.023 1 82.5 111 GLU B C 1
ATOM 2061 O O . GLU B 1 111 ? -12.156 10.586 -9.617 1 82.5 111 GLU B O 1
ATOM 2066 N N . TYR B 1 112 ? -10.047 10.492 -8.883 1 81.12 112 TYR B N 1
ATOM 2067 C CA . TYR B 1 112 ? -9.859 9.133 -9.375 1 81.12 112 TYR B CA 1
ATOM 2068 C C . TYR B 1 112 ? -10.852 8.18 -8.727 1 81.12 112 TYR B C 1
ATOM 2070 O O . TYR B 1 112 ? -11.508 7.391 -9.414 1 81.12 112 TYR B O 1
ATOM 2078 N N . LEU B 1 113 ? -10.969 8.273 -7.395 1 83.62 113 LEU B N 1
ATOM 2079 C CA . LEU B 1 113 ? -11.867 7.383 -6.664 1 83.62 113 LEU B CA 1
ATOM 2080 C C . LEU B 1 113 ? -13.32 7.68 -7.012 1 83.62 113 LEU B C 1
ATOM 2082 O O . LEU B 1 113 ? -14.156 6.77 -7.051 1 83.62 113 LEU B O 1
ATOM 2086 N N . GLN B 1 114 ? -13.57 8.93 -7.258 1 84.56 114 GLN B N 1
ATOM 2087 C CA . GLN B 1 114 ? -14.914 9.312 -7.676 1 84.56 114 GLN B CA 1
ATOM 2088 C C . GLN B 1 114 ? -15.281 8.648 -9 1 84.56 114 GLN B C 1
ATOM 2090 O O . GLN B 1 114 ? -16.422 8.211 -9.188 1 84.56 114 GLN B O 1
ATOM 2095 N N . GLU B 1 115 ? -14.359 8.602 -9.852 1 83.88 115 GLU B N 1
ATOM 2096 C CA . GLU B 1 115 ? -14.594 7.961 -11.141 1 83.88 115 GLU B CA 1
ATOM 2097 C C . GLU B 1 115 ? -14.844 6.465 -10.977 1 83.88 115 GLU B C 1
ATOM 2099 O O . GLU B 1 115 ? -15.625 5.875 -11.727 1 83.88 115 GLU B O 1
ATOM 2104 N N . ILE B 1 116 ? -14.195 5.938 -10 1 81.06 116 ILE B N 1
ATOM 2105 C CA . ILE B 1 116 ? -14.258 4.496 -9.797 1 81.06 116 ILE B CA 1
ATOM 2106 C C . ILE B 1 116 ? -15.508 4.148 -8.984 1 81.06 116 ILE B C 1
ATOM 2108 O O . ILE B 1 116 ? -16.188 3.16 -9.273 1 81.06 116 ILE B O 1
ATOM 2112 N N . LEU B 1 117 ? -15.766 4.957 -7.965 1 85.25 117 LEU B N 1
ATOM 2113 C CA . LEU B 1 117 ? -16.797 4.617 -6.996 1 85.25 117 LEU B CA 1
ATOM 2114 C C . LEU B 1 117 ? -18.047 5.449 -7.223 1 85.25 117 LEU B C 1
ATOM 2116 O O . LEU B 1 117 ? -19.047 5.305 -6.5 1 85.25 117 LEU B O 1
ATOM 2120 N N . GLY B 1 118 ? -17.953 6.309 -8.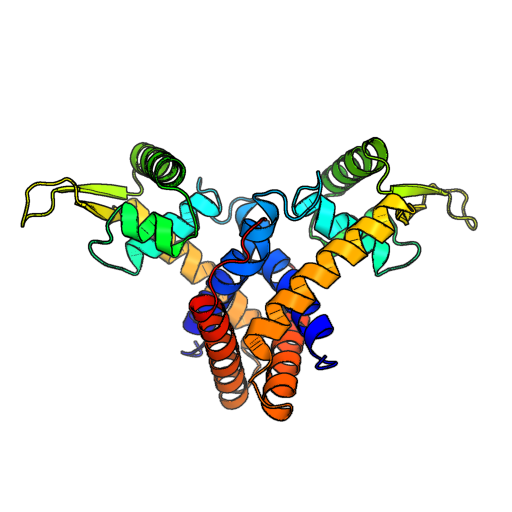172 1 80.38 118 GLY B N 1
ATOM 2121 C CA . GLY B 1 118 ? -19.062 7.227 -8.406 1 80.38 118 GLY B CA 1
ATOM 2122 C C . GLY B 1 118 ? -20.375 6.527 -8.68 1 80.38 118 GLY B C 1
ATOM 2123 O O . GLY B 1 118 ? -21.453 7.074 -8.414 1 80.38 118 GLY B O 1
ATOM 2124 N N . ALA B 1 119 ? -20.312 5.285 -9.172 1 80.44 119 ALA B N 1
ATOM 2125 C CA . ALA B 1 119 ? -21.531 4.562 -9.531 1 80.44 119 ALA B CA 1
ATOM 2126 C C . ALA B 1 119 ? -22.031 3.701 -8.375 1 80.44 119 ALA B C 1
ATOM 2128 O O . ALA B 1 119 ? -23.109 3.117 -8.438 1 80.44 119 ALA B O 1
ATOM 2129 N N . VAL B 1 120 ? -21.25 3.66 -7.352 1 83.56 120 VAL B N 1
ATOM 2130 C CA . VAL B 1 120 ? -21.609 2.875 -6.18 1 83.56 120 VAL B CA 1
ATOM 2131 C C . VAL B 1 120 ? -22.609 3.656 -5.32 1 83.56 120 VAL B C 1
ATOM 2133 O O . VAL B 1 120 ? -22.438 4.859 -5.113 1 83.56 120 VAL B O 1
ATOM 2136 N N . ASP B 1 121 ? -23.625 2.986 -4.859 1 86.25 121 ASP B N 1
ATOM 2137 C CA . ASP B 1 121 ? -24.656 3.666 -4.074 1 86.25 121 ASP B CA 1
ATOM 2138 C C . ASP B 1 121 ? -24.109 4.102 -2.717 1 86.25 121 ASP B C 1
ATOM 2140 O O . ASP B 1 121 ? -23.109 3.561 -2.238 1 86.25 121 ASP B O 1
ATOM 2144 N N . GLU B 1 122 ? -24.812 5.047 -2.07 1 85.94 122 GLU B N 1
ATOM 2145 C CA . GLU B 1 122 ? -24.344 5.688 -0.84 1 85.94 122 GLU B CA 1
ATOM 2146 C C . GLU B 1 122 ? -24.219 4.676 0.294 1 85.94 122 GLU B C 1
ATOM 2148 O O . GLU B 1 122 ? -23.297 4.762 1.104 1 85.94 122 GLU B O 1
ATOM 2153 N N . GLU B 1 123 ? -25.109 3.754 0.316 1 86.44 123 GLU B N 1
ATOM 2154 C CA . GLU B 1 123 ? -25.062 2.742 1.369 1 86.44 123 GLU B CA 1
ATOM 2155 C C . GLU B 1 123 ? -23.828 1.863 1.245 1 86.44 123 GLU B C 1
ATOM 2157 O O . GLU B 1 123 ? -23.156 1.586 2.24 1 86.44 123 GLU B O 1
ATOM 2162 N N . SER B 1 124 ? -23.547 1.489 0.047 1 84.19 124 SER B N 1
ATOM 2163 C CA . SER B 1 124 ? -22.359 0.686 -0.215 1 84.19 124 SER B CA 1
ATOM 2164 C C . SER B 1 124 ? -21.078 1.468 0.089 1 84.19 124 SER B C 1
ATOM 2166 O O . SER B 1 124 ? -20.125 0.917 0.638 1 84.19 124 SER B O 1
ATOM 2168 N N . LEU B 1 125 ? -21.141 2.729 -0.159 1 86.38 125 LEU B N 1
ATOM 2169 C CA . LEU B 1 125 ? -19.984 3.582 0.116 1 86.38 125 LEU B CA 1
ATOM 2170 C C . LEU B 1 125 ? -19.75 3.717 1.617 1 86.38 125 LEU B C 1
ATOM 2172 O O . LEU B 1 125 ? -18.609 3.658 2.082 1 86.38 125 LEU B O 1
ATOM 2176 N N . GLN B 1 126 ? -20.797 3.893 2.295 1 87.25 126 GLN B N 1
ATOM 2177 C CA . GLN B 1 126 ? -20.688 3.965 3.748 1 87.25 126 GLN B CA 1
ATOM 2178 C C . GLN B 1 126 ? -20.156 2.658 4.328 1 87.25 126 GLN B C 1
ATOM 2180 O O . GLN B 1 126 ? -19.328 2.672 5.246 1 87.25 126 GLN B O 1
ATOM 2185 N N . ASN B 1 127 ? -20.562 1.58 3.734 1 86.31 127 ASN B N 1
ATOM 2186 C CA . ASN B 1 127 ? -20.078 0.276 4.168 1 86.31 127 ASN B CA 1
ATOM 2187 C C . ASN B 1 127 ? -18.578 0.122 3.902 1 86.31 127 ASN B C 1
ATOM 2189 O O . ASN B 1 127 ? -17.859 -0.446 4.723 1 86.31 127 ASN B O 1
ATOM 2193 N N . ILE B 1 128 ? -18.172 0.624 2.793 1 86.75 128 ILE B N 1
ATOM 2194 C CA . ILE B 1 128 ? -16.75 0.602 2.451 1 86.75 128 ILE B CA 1
ATOM 2195 C C . ILE B 1 128 ? -15.961 1.397 3.484 1 86.75 128 ILE B C 1
ATOM 2197 O O . ILE B 1 128 ? -14.977 0.9 4.039 1 86.75 128 ILE B O 1
ATOM 2201 N N . LYS B 1 129 ? -16.391 2.562 3.756 1 88.31 129 LYS B N 1
ATOM 2202 C CA . LYS B 1 129 ? -15.719 3.428 4.715 1 88.31 129 LYS B CA 1
ATOM 2203 C C . LYS B 1 129 ? -15.648 2.775 6.094 1 88.31 129 LYS B C 1
ATOM 2205 O O . LYS B 1 129 ? -14.586 2.732 6.719 1 88.31 129 LYS B O 1
ATOM 2210 N N . ASP B 1 130 ? -16.781 2.203 6.5 1 87.75 130 ASP B N 1
ATOM 2211 C CA . ASP B 1 130 ? -16.859 1.583 7.82 1 87.75 130 ASP B CA 1
ATOM 2212 C C . ASP B 1 130 ? -15.914 0.389 7.922 1 87.75 130 ASP B C 1
ATOM 2214 O O . ASP B 1 130 ? -15.266 0.191 8.945 1 87.75 130 ASP B O 1
ATOM 2218 N N . THR B 1 131 ? -15.859 -0.38 6.902 1 87.44 131 THR B N 1
ATOM 2219 C CA . THR B 1 131 ? -14.992 -1.554 6.859 1 87.44 131 THR B CA 1
ATOM 2220 C C . THR B 1 131 ? -13.523 -1.145 6.922 1 87.44 131 THR B C 1
ATOM 2222 O O . THR B 1 131 ? -12.75 -1.71 7.695 1 87.44 131 THR B O 1
ATOM 2225 N N . LEU B 1 132 ? -13.141 -0.147 6.164 1 86.94 132 LEU B N 1
ATOM 2226 C CA . LEU B 1 132 ? -11.766 0.329 6.145 1 86.94 132 LEU B CA 1
ATOM 2227 C C . LEU B 1 132 ? -11.375 0.932 7.492 1 86.94 132 LEU B C 1
ATOM 2229 O O . LEU B 1 132 ? -10.25 0.744 7.965 1 86.94 132 LEU B O 1
ATOM 2233 N N . GLU B 1 133 ? -12.297 1.629 8.109 1 86.12 133 GLU B N 1
ATOM 2234 C CA . GLU B 1 133 ? -12.055 2.207 9.422 1 86.12 133 GLU B CA 1
ATOM 2235 C C . GLU B 1 133 ? -11.812 1.121 10.469 1 86.12 133 GLU B C 1
ATOM 2237 O O . GLU B 1 133 ? -10.914 1.243 11.305 1 86.12 133 GLU B O 1
ATOM 2242 N N . LEU B 1 134 ? -12.656 0.119 10.344 1 84.5 134 LEU B N 1
ATOM 2243 C CA . LEU B 1 134 ? -12.508 -1.003 11.258 1 84.5 134 LEU B CA 1
ATOM 2244 C C . LEU B 1 134 ? -11.141 -1.657 11.102 1 84.5 134 LEU B C 1
ATOM 2246 O O . LEU B 1 134 ? -10.461 -1.938 12.094 1 84.5 134 LEU B O 1
ATOM 2250 N N . LEU B 1 135 ? -10.727 -1.87 9.891 1 84.12 135 LEU B N 1
ATOM 2251 C CA . LEU B 1 135 ? -9.438 -2.479 9.602 1 84.12 135 LEU B CA 1
ATOM 2252 C C . LEU B 1 135 ? -8.297 -1.597 10.102 1 84.12 135 LEU B C 1
ATOM 2254 O O . LEU B 1 135 ? -7.359 -2.084 10.734 1 84.12 135 LEU B O 1
ATOM 2258 N N . PHE B 1 136 ? -8.406 -0.333 9.883 1 82.56 136 PHE B N 1
ATOM 2259 C CA . PHE B 1 136 ? -7.363 0.607 10.273 1 82.56 136 PHE B CA 1
ATOM 2260 C C . PHE B 1 136 ? -7.223 0.673 11.789 1 82.56 136 PHE B C 1
ATOM 2262 O O . PHE B 1 136 ? -6.109 0.665 12.312 1 82.56 136 PHE B O 1
ATOM 2269 N N . LYS B 1 137 ? -8.305 0.707 12.414 1 82.88 137 LYS B N 1
ATOM 2270 C CA . LYS B 1 137 ? -8.297 0.758 13.875 1 82.88 137 LYS B CA 1
ATOM 2271 C C . LYS B 1 137 ? -7.68 -0.51 14.461 1 82.88 137 LYS B C 1
ATOM 2273 O O . LYS B 1 137 ? -6.926 -0.447 15.438 1 82.88 137 LYS B O 1
ATOM 2278 N N . ALA B 1 138 ? -8.078 -1.606 13.898 1 80.75 138 ALA B N 1
ATOM 2279 C CA . ALA B 1 138 ? -7.543 -2.881 14.367 1 80.75 138 ALA B CA 1
ATOM 2280 C C . ALA B 1 138 ? -6.023 -2.93 14.203 1 80.75 138 ALA B C 1
ATOM 2282 O O . ALA B 1 138 ? -5.316 -3.424 15.078 1 80.75 138 ALA B O 1
ATOM 2283 N N . ILE B 1 139 ? -5.512 -2.42 13.156 1 76.62 139 ILE B N 1
ATOM 2284 C CA . ILE B 1 139 ? -4.082 -2.412 12.867 1 76.62 139 ILE B CA 1
ATOM 2285 C C . ILE B 1 139 ? -3.367 -1.452 13.812 1 76.62 139 ILE B C 1
ATOM 2287 O O . ILE B 1 139 ? -2.289 -1.763 14.328 1 76.62 139 ILE B O 1
ATOM 2291 N N . GLN B 1 140 ? -3.916 -0.27 13.992 1 75 140 GLN B N 1
ATOM 2292 C CA . GLN B 1 140 ? -3.342 0.721 14.891 1 75 140 GLN B CA 1
ATOM 2293 C C . GLN B 1 140 ? -3.229 0.17 16.312 1 75 140 GLN B C 1
ATOM 2295 O O . GLN B 1 140 ? -2.244 0.432 17.016 1 75 140 GLN B O 1
ATOM 2300 N N . ASP B 1 141 ? -4.258 -0.574 16.656 1 75 141 ASP B N 1
ATOM 2301 C CA . ASP B 1 141 ? -4.281 -1.136 18 1 75 141 ASP B CA 1
ATOM 2302 C C . ASP B 1 141 ? -3.207 -2.207 18.172 1 75 141 ASP B C 1
ATOM 2304 O O . ASP B 1 141 ? -2.596 -2.32 19.234 1 75 141 ASP B O 1
ATOM 2308 N N . LYS B 1 142 ? -3.057 -2.971 17.125 1 73.25 142 LYS B N 1
ATOM 2309 C CA . LYS B 1 142 ? -2.061 -4.035 17.188 1 73.25 142 LYS B CA 1
ATOM 2310 C C . LYS B 1 142 ? -0.655 -3.488 16.969 1 73.25 142 LYS B C 1
ATOM 2312 O O . LYS B 1 142 ? 0.308 -3.957 17.578 1 73.25 142 LYS B O 1
ATOM 2317 N N . GLY B 1 143 ? -0.584 -2.424 16.266 1 68.12 143 GLY B N 1
ATOM 2318 C CA . GLY B 1 143 ? 0.712 -1.88 15.891 1 68.12 143 GLY B CA 1
ATOM 2319 C C . GLY B 1 143 ? 1.221 -2.402 14.562 1 68.12 143 GLY B C 1
ATOM 2320 O O . GLY B 1 143 ? 0.564 -3.227 13.922 1 68.12 143 GLY B O 1
ATOM 2321 N N . PHE B 1 144 ? 2.311 -1.797 14.141 1 62.53 144 PHE B N 1
ATOM 2322 C CA . PHE B 1 144 ? 2.898 -2.133 12.852 1 62.53 144 PHE B CA 1
ATOM 2323 C C . PHE B 1 144 ? 3.426 -3.562 12.852 1 62.53 144 PHE B C 1
ATOM 2325 O O . PHE B 1 144 ? 3.805 -4.09 13.898 1 62.53 144 PHE B O 1
ATOM 2332 N N . ILE B 1 145 ? 3.232 -4.211 11.695 1 56.94 145 ILE B N 1
ATOM 2333 C CA . ILE B 1 145 ? 3.811 -5.543 11.555 1 56.94 145 ILE B CA 1
ATOM 2334 C C . ILE B 1 145 ? 5.328 -5.469 11.711 1 56.94 145 ILE B C 1
ATOM 2336 O O . ILE B 1 145 ? 5.992 -4.68 11.039 1 56.94 145 ILE B O 1
ATOM 2340 N N . LYS B 1 146 ? 5.781 -5.859 12.992 1 50.38 146 LYS B N 1
ATOM 2341 C CA . LYS B 1 146 ? 7.203 -5.773 13.328 1 50.38 146 LYS B CA 1
ATOM 2342 C C . LYS B 1 146 ? 8.016 -6.797 12.539 1 50.38 146 LYS B C 1
ATOM 2344 O O . LYS B 1 146 ? 7.574 -7.93 12.344 1 50.38 146 LYS B O 1
ATOM 2349 N N . SER B 1 147 ? 8.914 -6.352 11.562 1 46.53 147 SER B N 1
ATOM 2350 C CA . SER B 1 147 ? 9.914 -7.281 11.047 1 46.53 147 SER B CA 1
ATOM 2351 C C . SER B 1 147 ? 10.711 -7.918 12.172 1 46.53 147 SER B C 1
ATOM 2353 O O . SER B 1 147 ? 11.203 -7.223 13.062 1 46.53 147 SER B O 1
ATOM 2355 N N . ASN B 1 148 ? 10.305 -9.055 12.742 1 39.19 148 ASN B N 1
ATOM 2356 C CA . ASN B 1 148 ? 11.242 -9.711 13.656 1 39.19 148 ASN B CA 1
ATOM 2357 C C . ASN B 1 148 ? 12.625 -9.867 13.016 1 39.19 148 ASN B C 1
ATOM 2359 O O . ASN B 1 148 ? 12.734 -10.203 11.836 1 39.19 148 ASN B O 1
#

Radius of gyration: 20.07 Å; Cα contacts (8 Å, |Δi|>4): 384; chains: 2; bounding box: 44×54×55 Å

Solvent-accessible surface area (backbone atoms only — not comparable to full-atom values): 15802 Å² total; per-residue (Å²): 126,69,81,58,46,58,55,40,51,53,44,50,48,53,47,12,46,57,65,40,53,53,41,33,75,40,57,49,40,71,92,39,47,54,68,51,44,53,51,51,47,48,29,63,76,34,78,69,33,28,63,65,54,50,10,63,76,66,74,38,52,69,72,54,36,51,52,46,47,49,51,34,36,76,70,47,29,33,44,81,38,55,31,86,85,76,62,42,75,37,21,37,38,55,31,73,59,26,49,51,49,50,50,53,42,52,48,50,51,38,51,52,47,41,71,49,47,60,83,54,52,70,68,60,49,51,48,39,41,52,42,48,50,52,52,46,50,35,40,63,72,70,42,72,72,71,57,115,125,68,82,58,47,57,56,39,49,52,45,51,49,53,47,11,46,55,63,41,55,50,42,33,73,41,62,47,41,70,92,38,48,57,69,50,43,54,51,51,48,49,28,61,75,34,81,69,34,28,62,66,55,51,12,62,76,65,74,37,52,68,72,54,35,51,52,48,48,50,52,35,34,77,69,47,30,33,45,81,37,54,31,87,84,76,61,41,76,36,21,39,37,55,30,72,59,26,49,50,50,50,52,52,44,51,49,52,51,39,51,52,46,42,70,48,47,60,82,54,52,69,69,59,49,51,49,41,41,51,42,46,49,52,53,47,50,36,41,64,73,70,42,75,72,70,57,112

pLDDT: mean 81.77, std 13.3, range [39.09, 96.88]

Nearest PDB structures (foldseek):
  4zzl-assembly1_A  TM=7.730E-01  e=4.608E-07  Pseudomonas aeruginosa
  7kfq-assembly1_A  TM=7.452E-01  e=9.843E-07  Variovorax paradoxus
  1lnw-assembly7_A  TM=7.180E-01  e=1.190E-06  Pseudomonas aeruginosa
  4zzl-assembly1_B  TM=7.388E-01  e=1.439E-06  Pseudomonas aeruginosa
  2nnn-assembly3_F  TM=7.597E-01  e=6.163E-06  Pseudomonas aeruginosa

Organism: NCBI:txid312168